Protein AF-A0A383F158-F1 (afdb_monomer)

pLDDT: mean 86.41, std 13.22, range [40.47, 98.25]

Sequence (216 aa):
MTGEFQRPPAYSGTWHPDAIEEIQEKAELGRYQIRGQATKRQNLPTFDDLVFTPAGLSRMPLEGYRERCDTKVVIGEGRVSRPLVLERPIMIAGMSFGALSVNAKRALGIAATRCGISTCTGEGGMHPEEREHSSKLVMQYLPSRYGMNPYDLKKADMIEIGAGQGAKPGTGGVLLGLKMSEEVAKMRDLPVGIDQRSGCRHPDWMGADDLYMKLE

Structure (mmCIF, N/CA/C/O backbone):
data_AF-A0A383F158-F1
#
_entry.id   AF-A0A383F158-F1
#
loop_
_atom_site.group_PDB
_atom_site.id
_atom_site.type_symbol
_atom_site.label_atom_id
_atom_site.label_alt_id
_atom_site.label_comp_id
_atom_site.label_asym_id
_atom_site.label_entity_id
_atom_site.label_seq_id
_atom_site.pdbx_PDB_ins_code
_atom_site.Cartn_x
_atom_site.Cartn_y
_atom_site.Cartn_z
_atom_site.occupancy
_atom_site.B_iso_or_equiv
_atom_site.auth_seq_id
_atom_site.auth_comp_id
_atom_site.auth_asym_id
_atom_site.auth_atom_id
_atom_site.pdbx_PDB_model_num
ATOM 1 N N . MET A 1 1 ? -0.957 36.412 26.501 1.00 43.28 1 MET A N 1
ATOM 2 C CA . MET A 1 1 ? -2.291 36.096 25.946 1.00 43.28 1 MET A CA 1
ATOM 3 C C . MET A 1 1 ? -2.382 34.590 25.747 1.00 43.28 1 MET A C 1
ATOM 5 O O . MET A 1 1 ? -2.134 34.090 24.662 1.00 43.28 1 MET A O 1
ATOM 9 N N . THR A 1 2 ? -2.645 33.862 26.827 1.00 47.88 2 THR A N 1
ATOM 10 C CA . THR A 1 2 ? -2.844 32.406 26.841 1.00 47.88 2 THR A CA 1
ATOM 11 C C . THR A 1 2 ? -4.344 32.143 26.783 1.00 47.88 2 THR A C 1
ATOM 13 O O . THR A 1 2 ? -4.974 31.839 27.789 1.00 47.88 2 THR A O 1
ATOM 16 N N . GLY A 1 3 ? -4.945 32.392 25.621 1.00 48.09 3 GLY A N 1
ATOM 17 C CA . GLY A 1 3 ? -6.306 31.940 25.361 1.00 48.09 3 GLY A CA 1
ATOM 18 C C . GLY A 1 3 ? -6.229 30.487 24.924 1.00 48.09 3 GLY A C 1
ATOM 19 O O . GLY A 1 3 ? -5.839 30.226 23.787 1.00 48.09 3 GLY A O 1
ATOM 20 N N . GLU A 1 4 ? -6.544 29.550 25.817 1.00 58.03 4 GLU A N 1
ATOM 21 C CA . GLU A 1 4 ? -6.810 28.172 25.410 1.00 58.03 4 GLU A CA 1
ATOM 22 C C . GLU A 1 4 ? -7.965 28.197 24.409 1.00 58.03 4 GLU A C 1
ATOM 24 O O . GLU A 1 4 ? -9.101 28.536 24.739 1.00 58.03 4 GLU A O 1
ATOM 29 N N . PHE A 1 5 ? -7.662 27.880 23.154 1.00 57.16 5 PHE A N 1
ATOM 30 C CA . PHE A 1 5 ? -8.666 27.701 22.118 1.00 57.16 5 PHE A CA 1
ATOM 31 C C . PHE A 1 5 ? -9.437 26.407 22.427 1.00 57.16 5 PHE A C 1
ATOM 33 O O . PHE A 1 5 ? -9.135 25.343 21.894 1.00 57.16 5 PHE A O 1
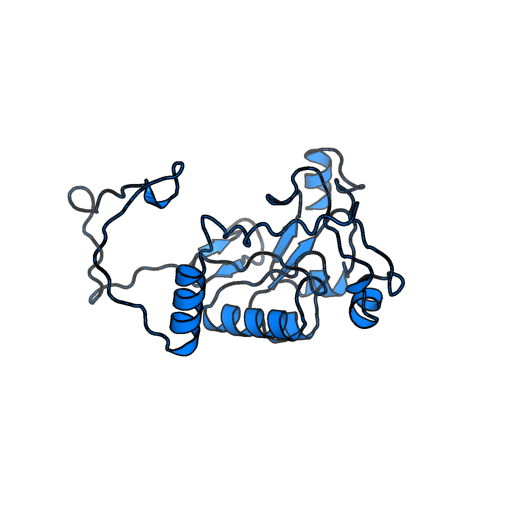ATOM 40 N N . GLN A 1 6 ? -10.431 26.475 23.316 1.00 64.00 6 GLN A N 1
ATOM 41 C CA . GLN A 1 6 ? -11.362 25.373 23.568 1.00 64.00 6 GLN A CA 1
ATOM 42 C C . GLN A 1 6 ? -12.406 25.323 22.449 1.00 64.00 6 GLN A C 1
ATOM 44 O O . GLN A 1 6 ? -13.573 25.667 22.628 1.00 64.00 6 GLN A O 1
ATOM 49 N N . ARG A 1 7 ? -11.985 24.916 21.249 1.00 67.75 7 ARG A N 1
ATOM 50 C CA . ARG A 1 7 ? -12.937 24.460 20.234 1.00 67.75 7 ARG A CA 1
ATOM 51 C C . ARG A 1 7 ? -13.236 22.987 20.531 1.00 67.75 7 ARG A C 1
ATOM 53 O O . ARG A 1 7 ? -12.277 22.220 20.636 1.00 67.75 7 ARG A O 1
ATOM 60 N N . PRO A 1 8 ? -14.509 22.562 20.655 1.00 73.06 8 PRO A N 1
ATOM 61 C CA . PRO A 1 8 ? -14.812 21.137 20.703 1.00 73.06 8 PRO A CA 1
ATOM 62 C C . PRO A 1 8 ? -14.214 20.462 19.459 1.00 73.06 8 PRO A C 1
ATOM 64 O O . PRO A 1 8 ? -14.181 21.093 18.392 1.00 73.06 8 PRO A O 1
ATOM 67 N N . PRO A 1 9 ? -13.700 19.226 19.573 1.00 74.00 9 PRO A N 1
ATOM 68 C CA . PRO A 1 9 ? -13.091 18.540 18.444 1.00 74.00 9 PRO A CA 1
ATOM 69 C C . PRO A 1 9 ? -14.08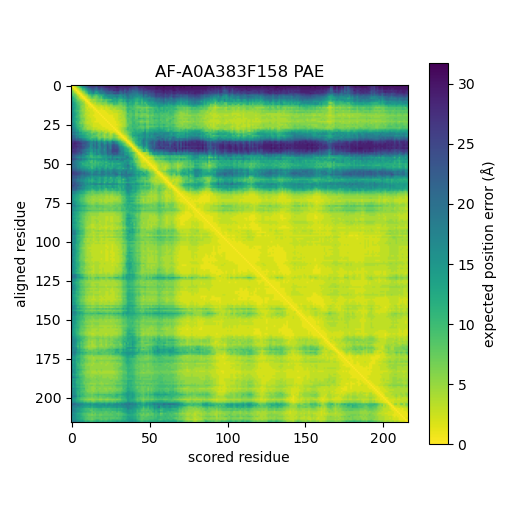5 18.502 17.283 1.00 74.00 9 PRO A C 1
ATOM 71 O O . PRO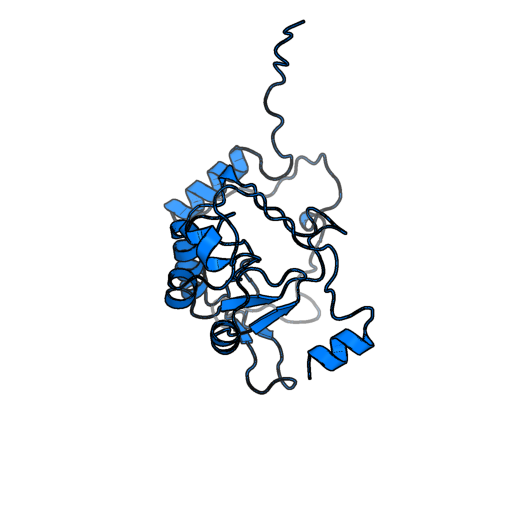 A 1 9 ? -15.221 18.052 17.424 1.00 74.00 9 PRO A O 1
ATOM 74 N N . ALA A 1 10 ? -13.673 19.037 16.135 1.00 73.62 10 ALA A N 1
ATOM 75 C CA . ALA A 1 10 ? -14.469 18.947 14.925 1.00 73.62 10 ALA A CA 1
ATOM 76 C C . ALA A 1 10 ? -14.396 17.502 14.420 1.00 73.62 10 ALA A C 1
ATOM 78 O O . ALA A 1 10 ? -13.318 17.024 14.065 1.00 73.62 10 ALA A O 1
ATOM 79 N N . TYR A 1 11 ? -15.530 16.804 14.411 1.00 76.50 11 TYR A N 1
ATOM 80 C CA . TYR A 1 11 ? -15.605 15.444 13.888 1.00 76.50 11 TYR A CA 1
ATOM 81 C C . TYR A 1 11 ? -15.594 15.444 12.360 1.00 76.50 11 TYR A C 1
ATOM 83 O O . TYR A 1 11 ? -16.069 16.379 11.710 1.00 76.50 11 TYR A O 1
ATOM 91 N N . SER A 1 12 ? -15.038 14.382 11.776 1.00 76.00 12 SER A N 1
ATOM 92 C CA . SER A 1 12 ? -15.100 14.176 10.332 1.00 76.00 12 SER A CA 1
ATOM 93 C C . SER A 1 12 ? -16.558 14.029 9.900 1.00 76.00 12 SER A C 1
ATOM 95 O O . SER A 1 12 ? -17.307 13.265 10.503 1.00 76.00 12 SER A O 1
ATOM 97 N N . GLY A 1 13 ? -16.944 14.713 8.820 1.00 72.19 13 GLY A N 1
ATOM 98 C CA . GLY A 1 13 ? -18.264 14.524 8.211 1.00 72.19 13 GLY A CA 1
ATOM 99 C C . GLY A 1 13 ? -18.463 13.128 7.606 1.00 72.19 13 GLY A C 1
ATOM 100 O O . GLY A 1 13 ? -19.598 12.733 7.368 1.00 72.19 13 GLY A O 1
ATOM 101 N N . THR A 1 14 ? -17.376 12.385 7.369 1.00 72.25 14 THR A N 1
ATOM 102 C CA . THR A 1 14 ? -17.397 11.021 6.813 1.00 72.25 14 THR A CA 1
ATOM 103 C C . THR A 1 14 ? -17.116 9.972 7.887 1.00 72.25 14 THR A C 1
ATOM 105 O O . THR A 1 14 ? -17.819 8.973 7.973 1.00 72.25 14 THR A O 1
ATOM 108 N N . TRP A 1 15 ? -16.112 10.206 8.735 1.00 78.56 15 TRP A N 1
ATOM 109 C CA . TRP A 1 15 ? -15.712 9.300 9.817 1.00 78.56 15 TRP A CA 1
ATOM 110 C C . TRP A 1 15 ? -16.232 9.810 11.168 1.00 78.56 15 TRP A C 1
ATOM 112 O O . TRP A 1 15 ? -15.453 10.181 12.048 1.00 78.56 15 TRP A O 1
ATOM 122 N N . HIS A 1 16 ? -17.557 9.899 11.300 1.00 81.06 16 HIS A N 1
ATOM 123 C CA . HIS A 1 16 ? -18.211 10.243 12.567 1.00 81.06 16 HIS A CA 1
ATOM 124 C C . HIS A 1 16 ? -17.970 9.128 13.608 1.00 81.06 16 HIS A C 1
ATOM 126 O O . HIS A 1 16 ? -17.867 7.968 13.200 1.00 81.06 16 HIS A O 1
ATOM 132 N N . PRO A 1 17 ? -17.898 9.424 14.924 1.00 83.56 17 PRO A N 1
ATOM 133 C CA . PRO A 1 17 ? -17.721 8.409 15.967 1.00 83.56 17 PRO A CA 1
ATOM 134 C C . PRO A 1 17 ? -18.623 7.177 15.817 1.00 83.56 17 PRO A C 1
ATOM 136 O O . PRO A 1 17 ? -18.109 6.066 15.855 1.00 83.56 17 PRO A O 1
ATOM 139 N N . ASP A 1 18 ? -19.910 7.362 15.512 1.00 80.44 18 ASP A N 1
ATOM 140 C CA . ASP A 1 18 ? -20.852 6.244 15.321 1.00 80.44 18 ASP A CA 1
ATOM 141 C C . ASP A 1 18 ? -20.452 5.317 14.157 1.00 80.44 18 ASP A C 1
ATOM 143 O O . ASP A 1 18 ? -20.615 4.102 14.228 1.00 80.44 18 ASP A O 1
ATOM 147 N N . ALA A 1 19 ? -19.907 5.878 13.070 1.00 81.31 19 ALA A N 1
ATOM 148 C CA . ALA A 1 19 ? -19.440 5.090 11.930 1.00 81.31 19 ALA A CA 1
ATOM 149 C C . ALA A 1 19 ? -18.165 4.307 12.277 1.00 81.31 19 ALA A C 1
ATOM 151 O O . ALA A 1 19 ? -17.983 3.179 11.820 1.00 81.31 19 ALA A O 1
ATOM 152 N N . ILE A 1 20 ? -17.282 4.900 13.087 1.00 84.31 20 ILE A N 1
ATOM 153 C CA . ILE A 1 20 ? -16.062 4.246 13.573 1.00 84.31 20 ILE A CA 1
ATOM 154 C C . ILE A 1 20 ? -16.422 3.094 14.516 1.00 84.31 20 ILE A C 1
ATOM 156 O O . ILE A 1 20 ? -15.895 1.996 14.345 1.00 84.31 20 ILE A O 1
ATOM 160 N N . GLU A 1 21 ? -17.332 3.330 15.460 1.00 84.69 21 GLU A N 1
ATOM 161 C CA . GLU A 1 21 ? -17.841 2.317 16.388 1.00 84.69 21 GLU A CA 1
ATOM 162 C C . GLU A 1 21 ? -18.469 1.147 15.624 1.00 84.69 21 GLU A C 1
ATOM 164 O O . GLU A 1 21 ? -18.105 -0.004 15.845 1.00 84.69 21 GLU A O 1
ATOM 169 N N . GLU A 1 22 ? -19.310 1.426 14.625 1.00 82.62 22 GLU A N 1
ATOM 170 C CA . GLU A 1 22 ? -19.920 0.376 13.807 1.00 82.62 22 GLU A CA 1
ATOM 171 C C . GLU A 1 22 ? -18.875 -0.460 13.041 1.00 82.62 22 GLU A C 1
ATOM 173 O O . GLU A 1 22 ? -19.019 -1.677 12.903 1.00 82.62 22 GLU A O 1
ATOM 178 N N . ILE A 1 23 ? -17.809 0.165 12.525 1.00 85.31 23 ILE A N 1
ATOM 179 C CA . ILE A 1 23 ? -16.708 -0.557 11.868 1.00 85.31 23 ILE A CA 1
ATOM 180 C C . ILE A 1 23 ? -15.976 -1.459 12.868 1.00 85.31 23 ILE A C 1
ATOM 182 O O . ILE A 1 23 ? -15.638 -2.593 12.522 1.00 85.31 23 ILE A O 1
ATOM 186 N N . GLN A 1 24 ? -15.746 -0.977 14.090 1.00 89.81 24 GLN A N 1
ATOM 187 C CA . GLN A 1 24 ? -15.090 -1.740 15.154 1.00 89.81 24 GLN A CA 1
ATOM 188 C C . GLN A 1 24 ? -15.953 -2.926 15.599 1.00 89.81 24 GLN A C 1
ATOM 190 O O . GLN A 1 24 ? -15.465 -4.055 15.592 1.00 89.81 24 GLN A O 1
ATOM 195 N N . GLU A 1 25 ? -17.249 -2.715 15.850 1.00 86.31 25 GLU A N 1
ATOM 196 C CA . GLU A 1 25 ? -18.195 -3.791 16.173 1.00 86.31 25 GLU A CA 1
ATOM 197 C C . GLU A 1 25 ? -18.231 -4.862 15.077 1.00 86.31 25 GLU A C 1
ATOM 199 O O . GLU A 1 25 ? -18.185 -6.060 15.362 1.00 86.31 25 GLU A O 1
ATOM 204 N N . LYS A 1 26 ? -18.276 -4.452 13.800 1.00 86.62 26 LYS A N 1
ATOM 205 C CA . LYS A 1 26 ? -18.237 -5.384 12.661 1.00 86.62 26 LYS A CA 1
ATOM 206 C C . LYS A 1 26 ? -16.953 -6.203 12.643 1.00 86.62 26 LYS A C 1
ATOM 208 O O . LYS A 1 26 ? -17.005 -7.401 12.359 1.00 86.62 26 LYS A O 1
ATOM 213 N N . ALA A 1 27 ? -15.817 -5.563 12.912 1.00 87.88 27 ALA A N 1
ATOM 214 C CA . ALA A 1 27 ? -14.517 -6.220 12.930 1.00 87.88 27 ALA A CA 1
ATOM 215 C C . ALA A 1 27 ? -14.395 -7.231 14.082 1.00 87.88 27 ALA A C 1
ATOM 217 O O . ALA A 1 27 ? -13.813 -8.296 13.886 1.00 87.88 27 ALA A O 1
ATOM 218 N N . GLU A 1 28 ? -14.969 -6.932 15.249 1.00 89.44 28 GLU A N 1
ATOM 219 C CA . GLU A 1 28 ? -14.923 -7.804 16.429 1.00 89.44 28 GLU A CA 1
ATOM 220 C C . GLU A 1 28 ? -15.945 -8.946 16.371 1.00 89.44 28 GLU A C 1
ATOM 222 O O . GLU A 1 28 ? -15.615 -10.099 16.649 1.00 89.44 28 GLU A O 1
ATOM 227 N N . LEU A 1 29 ? -17.191 -8.645 15.997 1.00 89.06 29 LEU A N 1
ATOM 228 C CA . LEU A 1 29 ? -18.307 -9.592 16.070 1.00 89.06 29 LEU A CA 1
ATOM 229 C C . LEU A 1 29 ? -18.513 -10.386 14.775 1.00 89.06 29 LEU A C 1
ATOM 231 O O . LEU A 1 29 ? -19.208 -11.406 14.785 1.00 89.06 29 LEU A O 1
ATOM 235 N N . GLY A 1 30 ? -17.985 -9.903 13.645 1.00 82.00 30 GLY A N 1
ATOM 236 C CA . GLY A 1 30 ? -18.241 -10.472 12.318 1.00 82.00 30 GLY A CA 1
ATOM 237 C C . GLY A 1 30 ? -19.701 -10.343 11.864 1.00 82.00 30 GLY A C 1
ATOM 238 O O . GLY A 1 30 ? -20.142 -11.072 10.975 1.00 82.00 30 GLY A O 1
ATOM 239 N N . ARG A 1 31 ? -20.474 -9.446 12.488 1.00 77.50 31 ARG A N 1
ATOM 240 C CA . ARG A 1 31 ? -21.895 -9.199 12.206 1.00 77.50 31 ARG A CA 1
ATOM 241 C C . ARG A 1 31 ? -22.078 -7.758 11.756 1.00 77.50 31 ARG A C 1
ATOM 243 O O . ARG A 1 31 ? -21.387 -6.870 12.235 1.00 77.50 31 ARG A O 1
ATOM 250 N N . TYR A 1 32 ? -23.023 -7.522 10.854 1.00 67.69 32 TYR A N 1
ATOM 251 C CA . TYR A 1 32 ? -23.444 -6.175 10.479 1.00 67.69 32 TYR A CA 1
ATOM 252 C C . TYR A 1 32 ? -24.763 -5.836 11.177 1.00 67.69 32 TYR A C 1
ATOM 254 O O . TYR A 1 32 ? -25.595 -6.717 11.399 1.00 67.69 32 TYR A O 1
ATOM 262 N N . GLN A 1 33 ? -24.969 -4.563 11.515 1.00 64.38 33 GLN A N 1
ATOM 263 C CA . GLN A 1 33 ? -26.263 -4.118 12.016 1.00 64.38 33 GLN A CA 1
ATOM 264 C C . GLN A 1 33 ? -27.284 -4.094 10.870 1.00 64.38 33 GLN A C 1
ATOM 266 O O . GLN A 1 33 ? -27.038 -3.510 9.814 1.00 64.38 33 GLN A O 1
ATOM 271 N N . ILE A 1 34 ? -28.441 -4.728 11.070 1.00 61.97 34 ILE A N 1
ATOM 272 C CA . ILE A 1 34 ? -29.554 -4.684 10.115 1.00 61.97 34 ILE A CA 1
ATOM 273 C C . ILE A 1 34 ? -30.267 -3.341 10.299 1.00 61.97 34 ILE A C 1
ATOM 275 O O . ILE A 1 34 ? -30.846 -3.087 11.353 1.00 61.97 34 ILE A O 1
ATOM 279 N N . ARG A 1 35 ? -30.232 -2.473 9.284 1.00 61.41 35 ARG A N 1
ATOM 280 C CA . ARG A 1 35 ? -30.912 -1.169 9.295 1.00 61.41 35 ARG A CA 1
ATOM 281 C C . ARG A 1 35 ? -31.646 -0.944 7.970 1.00 61.41 35 ARG A C 1
ATOM 283 O O . ARG A 1 35 ? -31.171 -1.362 6.916 1.00 61.41 35 ARG A O 1
ATOM 290 N N . GLY A 1 36 ? -32.806 -0.287 8.026 1.00 47.00 36 GLY A N 1
ATOM 291 C CA . GLY A 1 36 ? -33.531 0.161 6.833 1.00 47.00 36 GLY A CA 1
ATOM 292 C C . GLY A 1 36 ? -32.854 1.384 6.209 1.00 47.00 36 GLY A C 1
ATOM 293 O O . GLY A 1 36 ? -32.443 2.292 6.930 1.00 47.00 36 GLY A O 1
ATOM 294 N N . GLN A 1 37 ? -32.724 1.414 4.880 1.00 46.38 37 GLN A N 1
ATOM 295 C CA . GLN A 1 37 ? -32.185 2.568 4.155 1.00 46.38 37 GLN A CA 1
ATOM 296 C C . GLN A 1 37 ? -33.088 3.797 4.351 1.00 46.38 37 GLN A C 1
ATOM 298 O O . GLN A 1 37 ? -34.225 3.808 3.886 1.00 46.38 37 GLN A O 1
ATOM 303 N N . ALA A 1 38 ? -32.579 4.849 4.997 1.00 43.00 38 ALA A N 1
ATOM 304 C CA . ALA A 1 38 ? -33.149 6.194 4.910 1.00 43.00 38 ALA A CA 1
ATOM 305 C C . ALA A 1 38 ? -32.084 7.267 5.191 1.00 43.00 38 ALA A C 1
ATOM 307 O O . ALA A 1 38 ? -31.506 7.341 6.274 1.00 43.00 38 ALA A O 1
ATOM 308 N N . THR A 1 39 ? -31.843 8.119 4.195 1.00 42.62 39 THR A N 1
ATOM 309 C CA . THR A 1 39 ? -30.888 9.234 4.200 1.00 42.62 39 THR A CA 1
ATOM 310 C C . THR A 1 39 ? -31.492 10.504 4.807 1.00 42.62 39 THR A C 1
ATOM 312 O O . THR A 1 39 ? -32.479 11.022 4.288 1.00 42.62 39 THR A O 1
ATOM 315 N N . LYS A 1 40 ? -30.848 11.087 5.825 1.00 40.47 40 LYS A N 1
ATOM 316 C CA . LYS A 1 40 ? -31.000 12.515 6.166 1.00 40.47 40 LYS A CA 1
ATOM 317 C C . LYS A 1 40 ? -29.777 13.264 5.614 1.00 40.47 40 LYS A C 1
ATOM 319 O O . LYS A 1 40 ? -28.718 13.240 6.226 1.00 40.47 40 LYS A O 1
ATOM 324 N N . ARG A 1 41 ? -29.890 13.833 4.408 1.00 48.78 41 ARG A N 1
ATOM 325 C CA . ARG A 1 41 ? -28.767 14.428 3.646 1.00 48.78 41 ARG A CA 1
ATOM 326 C C . ARG A 1 41 ? -28.338 15.808 4.171 1.00 48.78 41 ARG A C 1
ATOM 328 O O . ARG A 1 41 ? -29.204 16.619 4.484 1.00 48.78 41 ARG A O 1
ATOM 335 N N . GLN A 1 42 ? -27.028 16.100 4.142 1.00 48.53 42 GLN A N 1
ATOM 336 C CA . GLN A 1 42 ? -26.477 17.470 4.222 1.00 48.53 42 GLN A CA 1
ATOM 337 C C . GLN A 1 42 ? -25.247 17.778 3.328 1.00 48.53 42 GLN A C 1
ATOM 339 O O . GLN A 1 42 ? -24.846 18.933 3.295 1.00 48.53 42 GLN A O 1
ATOM 344 N N . ASN A 1 43 ? -24.657 16.842 2.568 1.00 51.06 43 ASN A N 1
ATOM 345 C CA . ASN A 1 43 ? -23.399 17.095 1.831 1.00 51.06 43 ASN A CA 1
ATOM 346 C C . ASN A 1 43 ? -23.413 16.620 0.362 1.00 51.06 43 ASN A C 1
ATOM 348 O O . ASN A 1 43 ? -24.318 15.892 -0.038 1.00 51.06 43 ASN A O 1
ATOM 352 N N . LEU A 1 44 ? -22.413 17.111 -0.395 1.00 53.00 44 LEU A N 1
ATOM 353 C CA . LEU A 1 44 ? -22.101 16.941 -1.831 1.00 53.00 44 LEU A CA 1
ATOM 354 C C . LEU A 1 44 ? -22.276 15.514 -2.390 1.00 53.00 44 LEU A C 1
ATOM 356 O O . LEU A 1 44 ? -22.225 14.567 -1.608 1.00 53.00 44 LEU A O 1
ATOM 360 N N . PRO A 1 45 ? -22.383 15.352 -3.730 1.00 61.56 45 PRO A N 1
ATOM 361 C CA . PRO A 1 45 ? -22.603 14.047 -4.333 1.00 61.56 45 PRO A CA 1
ATOM 362 C C . PRO A 1 45 ? -21.514 13.030 -3.976 1.00 61.56 45 PRO A C 1
ATOM 364 O O . PRO A 1 45 ? -20.326 13.304 -4.168 1.00 61.56 45 PRO A O 1
ATOM 367 N N . THR A 1 46 ? -21.908 11.857 -3.487 1.00 67.75 46 THR A N 1
ATOM 368 C CA . THR A 1 46 ? -21.016 10.720 -3.205 1.00 67.75 46 THR A CA 1
ATOM 369 C C . THR A 1 46 ? -21.364 9.540 -4.116 1.00 67.75 46 THR A C 1
ATOM 371 O O . THR A 1 46 ? -22.307 9.597 -4.905 1.00 67.75 46 THR A O 1
ATOM 374 N N . PHE A 1 47 ? -20.623 8.429 -4.021 1.00 67.31 47 PHE A N 1
ATOM 375 C CA . PHE A 1 47 ? -21.030 7.181 -4.684 1.00 67.31 47 PHE A CA 1
ATOM 376 C C . PHE A 1 47 ? -22.437 6.709 -4.257 1.00 67.31 47 PHE A C 1
ATOM 378 O O . PHE A 1 47 ? -23.058 5.950 -4.995 1.00 67.31 47 PHE A O 1
ATOM 385 N N . ASP A 1 48 ? -22.968 7.197 -3.129 1.00 64.19 48 ASP A N 1
ATOM 386 C CA . ASP A 1 48 ? -24.321 6.893 -2.645 1.00 64.19 48 ASP A CA 1
ATOM 387 C C . ASP A 1 48 ? -25.432 7.598 -3.447 1.00 64.19 48 ASP A C 1
ATOM 389 O O . ASP A 1 48 ? -26.611 7.292 -3.270 1.00 64.19 48 ASP A O 1
ATOM 393 N N . ASP A 1 49 ? -25.084 8.533 -4.339 1.00 70.50 49 ASP A N 1
ATOM 394 C CA . ASP A 1 49 ? -26.016 9.146 -5.294 1.00 70.50 49 ASP A CA 1
ATOM 395 C C . ASP A 1 49 ? -26.147 8.355 -6.602 1.00 70.50 49 ASP A C 1
ATOM 397 O O . ASP A 1 49 ? -26.961 8.701 -7.463 1.00 70.50 49 ASP A O 1
ATOM 401 N N . LEU A 1 50 ? -25.366 7.284 -6.769 1.00 79.19 50 LEU A N 1
ATOM 402 C C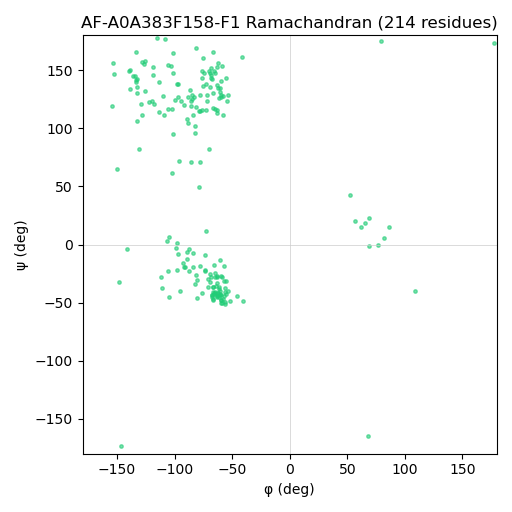A . LEU A 1 50 ? -25.491 6.396 -7.916 1.00 79.19 50 LEU A CA 1
ATOM 403 C C . LEU A 1 50 ? -26.690 5.460 -7.742 1.00 79.19 50 LEU A C 1
ATOM 405 O O . LEU A 1 50 ? -26.805 4.736 -6.756 1.00 79.19 50 LEU A O 1
ATOM 409 N N . VAL A 1 51 ? -27.555 5.416 -8.756 1.00 80.69 51 VAL A N 1
ATOM 410 C CA . VAL A 1 51 ? -28.639 4.432 -8.856 1.00 80.69 51 VAL A CA 1
ATOM 411 C C . VAL A 1 51 ? -28.270 3.407 -9.919 1.00 80.69 51 VAL A C 1
ATOM 413 O O . VAL A 1 51 ? -28.153 3.733 -11.100 1.00 80.69 51 VAL A O 1
ATOM 416 N N . PHE A 1 52 ? -28.109 2.151 -9.506 1.00 80.06 52 PHE A N 1
ATOM 417 C CA . PHE A 1 52 ? -27.916 1.038 -10.430 1.00 80.06 52 PHE A CA 1
ATOM 418 C C . PHE A 1 52 ? -29.273 0.516 -10.899 1.00 80.06 52 PHE A C 1
ATOM 420 O O . PHE A 1 52 ? -30.109 0.113 -10.089 1.00 80.06 52 PHE A O 1
ATOM 427 N N . THR A 1 53 ? -29.499 0.497 -12.211 1.00 81.94 53 THR A N 1
ATOM 428 C CA . THR A 1 53 ? -30.691 -0.123 -12.790 1.00 81.94 53 THR A CA 1
ATOM 429 C C . THR A 1 53 ? -30.581 -1.647 -12.688 1.00 81.94 53 THR A C 1
ATOM 431 O O . THR A 1 53 ? -29.599 -2.229 -13.164 1.00 81.94 53 THR A O 1
ATOM 434 N N . PRO A 1 54 ? -31.557 -2.327 -12.058 1.00 77.00 54 PRO A N 1
ATOM 435 C CA . PRO A 1 54 ? -31.496 -3.770 -11.908 1.00 77.00 54 PRO A CA 1
ATOM 436 C C . PRO A 1 54 ? -31.562 -4.457 -13.273 1.00 77.00 54 PRO A C 1
ATOM 438 O O . PRO A 1 54 ? -32.232 -4.005 -14.205 1.00 77.00 54 PRO A O 1
ATOM 441 N N . ALA A 1 55 ? -30.875 -5.592 -13.375 1.00 75.62 55 ALA A N 1
ATOM 442 C CA . ALA A 1 55 ? -31.068 -6.514 -14.481 1.00 75.62 55 ALA A CA 1
ATOM 443 C C . ALA A 1 55 ? -32.511 -7.035 -14.431 1.00 75.62 55 ALA A C 1
ATOM 445 O O . ALA A 1 55 ? -32.889 -7.712 -13.479 1.00 75.62 55 ALA A O 1
ATOM 446 N N . GLY A 1 56 ? -33.323 -6.671 -15.422 1.00 70.81 56 GLY A N 1
ATOM 447 C CA . GLY A 1 56 ? -34.730 -7.083 -15.464 1.00 70.81 56 GLY A CA 1
ATOM 448 C C . GLY A 1 56 ? -35.288 -7.267 -16.869 1.00 70.81 56 GLY A C 1
ATOM 449 O O . GLY A 1 56 ? -36.116 -8.144 -17.075 1.00 70.81 56 GLY A O 1
ATOM 450 N N . LEU A 1 57 ? -34.817 -6.484 -17.845 1.00 72.69 57 LEU A N 1
ATOM 451 C CA . LEU A 1 57 ? -35.300 -6.569 -19.231 1.00 72.69 57 LEU A CA 1
ATOM 452 C C . LEU A 1 57 ? -34.251 -7.120 -20.201 1.00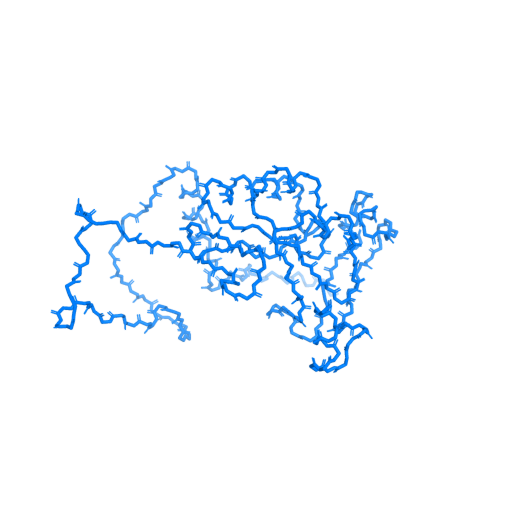 72.69 57 LEU A C 1
ATOM 454 O O . LEU A 1 57 ? -34.588 -7.858 -21.117 1.00 72.69 57 LEU A O 1
ATOM 458 N N . SER A 1 58 ? -32.979 -6.767 -20.012 1.00 78.25 58 SER A N 1
ATOM 459 C CA . SER A 1 58 ? -31.901 -7.068 -20.963 1.00 78.25 58 SER A CA 1
ATOM 460 C C . SER A 1 58 ? -31.071 -8.308 -20.618 1.00 78.25 58 SER A C 1
ATOM 462 O O . SER A 1 58 ? -30.433 -8.871 -21.501 1.00 78.25 58 SER A O 1
ATOM 464 N N . ARG A 1 59 ? -31.059 -8.743 -19.352 1.00 77.12 59 ARG A N 1
ATOM 465 C CA . ARG A 1 59 ? -30.372 -9.962 -18.895 1.00 77.12 59 ARG A CA 1
ATOM 466 C C . ARG A 1 59 ? -31.062 -10.535 -17.663 1.00 77.12 59 ARG A C 1
ATOM 468 O O . ARG A 1 59 ? -31.568 -9.768 -16.843 1.00 77.12 59 ARG A O 1
ATOM 475 N N . MET A 1 60 ? -31.052 -11.858 -17.528 1.00 80.88 60 MET A N 1
ATOM 476 C CA . MET A 1 60 ? -31.520 -12.515 -16.309 1.00 80.88 60 MET A CA 1
ATOM 477 C C . MET A 1 60 ? -30.546 -12.229 -15.153 1.00 80.88 60 MET A C 1
ATOM 479 O O . MET A 1 60 ? -29.330 -12.267 -15.367 1.00 80.88 60 MET A O 1
ATOM 483 N N . PRO A 1 61 ? -31.045 -11.897 -13.949 1.00 82.56 61 PRO A N 1
ATOM 484 C CA . PRO A 1 61 ? -30.198 -11.754 -12.773 1.00 82.56 61 PRO A CA 1
ATOM 485 C C . PRO A 1 61 ? -29.635 -13.114 -12.347 1.00 82.56 61 PRO A C 1
ATOM 487 O O . PRO A 1 61 ? -30.265 -14.149 -12.556 1.00 82.56 61 PRO A O 1
ATOM 490 N N . LEU A 1 62 ? -28.462 -13.102 -11.710 1.00 83.44 62 LEU A N 1
ATOM 491 C CA . LEU A 1 62 ? -27.891 -14.308 -11.115 1.00 83.44 62 LEU A CA 1
ATOM 492 C C . LEU A 1 62 ? -28.764 -14.776 -9.948 1.00 83.44 62 LEU A C 1
ATOM 494 O O . LEU A 1 62 ? -29.081 -14.004 -9.040 1.00 83.44 62 LEU A O 1
ATOM 498 N N . GLU A 1 63 ? -29.103 -16.059 -9.940 1.00 81.50 63 GLU A N 1
ATOM 499 C CA . GLU A 1 63 ? -29.764 -16.697 -8.808 1.00 81.50 63 GLU A CA 1
ATOM 500 C C . GLU A 1 63 ? -28.699 -17.236 -7.847 1.00 81.50 63 GLU A C 1
ATOM 502 O O . GLU A 1 63 ? -28.040 -18.231 -8.139 1.00 81.50 63 GLU A O 1
ATOM 507 N N . GLY A 1 64 ? -28.536 -16.600 -6.682 1.00 76.31 64 GLY A N 1
ATOM 508 C CA . GLY A 1 64 ? -27.419 -16.871 -5.761 1.00 76.31 64 GLY A CA 1
ATOM 509 C C . GLY A 1 64 ? -27.311 -18.303 -5.208 1.00 76.31 64 GLY A C 1
ATOM 510 O O . GLY A 1 64 ? -26.278 -18.649 -4.641 1.00 76.31 64 GLY A O 1
ATOM 511 N N . TYR A 1 65 ? -28.345 -19.141 -5.360 1.00 79.62 65 TYR A N 1
ATOM 512 C CA . TYR A 1 65 ? -28.291 -20.572 -5.022 1.00 79.62 65 TYR A CA 1
ATOM 513 C C . TYR A 1 65 ? -27.869 -21.462 -6.205 1.00 79.62 65 TYR A C 1
ATOM 515 O O . TYR A 1 65 ? -27.441 -22.593 -5.984 1.00 79.62 65 TYR A O 1
ATOM 523 N N . ARG A 1 66 ? -27.985 -20.971 -7.448 1.00 81.12 66 ARG A N 1
ATOM 524 C CA . ARG A 1 66 ? -27.592 -21.683 -8.677 1.00 81.12 66 ARG A CA 1
ATOM 525 C C . ARG A 1 66 ? -26.188 -21.304 -9.113 1.00 81.12 66 ARG A C 1
ATOM 527 O O . ARG A 1 66 ? -25.427 -22.164 -9.542 1.00 81.12 66 ARG A O 1
ATOM 534 N N . GLU A 1 67 ? -25.853 -20.023 -8.998 1.00 84.19 67 GLU A N 1
ATOM 535 C CA . GLU A 1 67 ? -24.631 -19.450 -9.549 1.00 84.19 67 GLU A CA 1
ATOM 536 C C . GLU A 1 67 ? -23.976 -18.507 -8.539 1.00 84.19 67 GLU A C 1
ATOM 538 O O . GLU A 1 67 ? -24.643 -17.810 -7.770 1.00 84.19 67 GLU A O 1
ATOM 543 N N . ARG A 1 68 ? -22.641 -18.484 -8.533 1.00 82.94 68 ARG A N 1
ATOM 544 C CA . ARG A 1 68 ? -21.865 -17.544 -7.720 1.00 82.94 68 ARG A CA 1
ATOM 545 C C . ARG A 1 68 ? -21.463 -16.352 -8.574 1.00 82.94 68 ARG A C 1
ATOM 547 O O . ARG A 1 68 ? -21.034 -16.522 -9.709 1.00 82.94 68 ARG A O 1
ATOM 554 N N . CYS A 1 69 ? -21.562 -15.157 -8.000 1.00 86.44 69 CYS A N 1
ATOM 555 C CA . CYS A 1 69 ? -20.981 -13.966 -8.605 1.00 86.44 69 CYS A CA 1
ATOM 556 C C . CYS A 1 69 ? -19.454 -14.104 -8.591 1.00 86.44 69 CYS A C 1
ATOM 558 O O . CYS A 1 69 ? -18.861 -14.201 -7.514 1.00 86.44 69 CYS A O 1
ATOM 560 N N . ASP A 1 70 ? -18.839 -14.141 -9.773 1.00 90.50 70 ASP A N 1
ATOM 561 C CA . ASP A 1 70 ? -17.387 -14.109 -9.902 1.00 90.50 70 ASP A CA 1
ATOM 562 C C . ASP A 1 70 ? -16.890 -12.678 -9.675 1.00 90.50 70 ASP A C 1
ATOM 564 O O . ASP A 1 70 ? -17.227 -11.750 -10.411 1.00 90.50 70 ASP A O 1
ATOM 568 N N . THR A 1 71 ? -16.114 -12.504 -8.608 1.00 94.88 71 THR A N 1
ATOM 569 C CA . THR A 1 71 ? -15.494 -11.231 -8.230 1.00 94.88 71 THR A CA 1
ATOM 570 C C . THR A 1 71 ? -14.002 -11.196 -8.532 1.00 94.88 71 THR A C 1
ATOM 572 O O . THR A 1 71 ? -13.321 -10.248 -8.133 1.00 94.88 71 THR A O 1
ATOM 575 N N . LYS A 1 72 ? -13.476 -12.227 -9.196 1.00 96.88 72 LYS A N 1
ATOM 576 C CA . LYS A 1 72 ? -12.064 -12.328 -9.527 1.00 96.88 72 LYS A CA 1
ATOM 577 C C . LYS A 1 72 ? -11.659 -11.198 -10.467 1.00 96.88 72 LYS A C 1
ATOM 579 O O . LYS A 1 72 ? -12.348 -10.881 -11.433 1.00 96.88 72 LYS A O 1
ATOM 584 N N . VAL A 1 73 ? -10.501 -10.607 -10.201 1.00 96.75 73 VAL A N 1
ATOM 585 C CA . VAL A 1 73 ? -9.904 -9.558 -11.030 1.00 96.75 73 VAL A CA 1
ATOM 586 C C . VAL A 1 73 ? -8.495 -9.973 -11.410 1.00 96.75 73 VAL A C 1
ATOM 588 O O . VAL A 1 73 ? -7.713 -10.379 -10.553 1.00 96.75 73 VAL A O 1
ATOM 591 N N . VAL A 1 74 ? -8.153 -9.856 -12.691 1.00 97.31 74 VAL A N 1
ATOM 592 C CA . VAL A 1 74 ? -6.800 -10.110 -13.193 1.00 97.31 74 VAL A CA 1
ATOM 593 C C . VAL A 1 74 ? -6.212 -8.798 -13.701 1.00 97.31 74 VAL A C 1
ATOM 595 O O . VAL A 1 74 ? -6.699 -8.212 -14.664 1.00 97.31 74 VAL A O 1
ATOM 598 N N . ILE A 1 75 ? -5.164 -8.314 -13.039 1.00 96.31 75 ILE A N 1
ATOM 599 C CA . ILE A 1 75 ? -4.462 -7.084 -13.409 1.00 96.31 75 ILE A CA 1
ATOM 600 C C . ILE A 1 75 ? -3.268 -7.452 -14.292 1.00 96.31 75 ILE A C 1
ATOM 602 O O . ILE A 1 75 ? -2.398 -8.227 -13.890 1.00 96.31 75 ILE A O 1
ATOM 606 N N . GLY A 1 76 ? -3.224 -6.877 -15.497 1.00 94.81 76 GLY A N 1
ATOM 607 C CA . GLY A 1 76 ? -2.152 -7.112 -16.472 1.00 94.81 76 GLY A CA 1
ATOM 608 C C . GLY A 1 76 ? -2.361 -8.332 -17.378 1.00 94.81 76 GLY A C 1
ATOM 609 O O . GLY A 1 76 ? -1.413 -8.775 -18.027 1.00 94.81 76 GLY A O 1
ATOM 610 N N . GLU A 1 77 ? -3.579 -8.877 -17.445 1.00 96.12 77 GLU A N 1
ATOM 611 C CA . GLU A 1 77 ? -3.906 -10.007 -18.321 1.00 96.12 77 GLU A CA 1
ATOM 612 C C . GLU A 1 77 ? -3.510 -9.734 -19.782 1.00 96.12 77 GLU A C 1
ATOM 614 O O . GLU A 1 77 ? -3.803 -8.674 -20.338 1.00 96.12 77 GLU A O 1
ATOM 619 N N . GLY A 1 78 ? -2.777 -10.674 -20.386 1.00 95.25 78 GLY A N 1
ATOM 620 C CA . GLY A 1 78 ? -2.290 -10.574 -21.766 1.00 95.25 78 GLY A CA 1
ATOM 621 C C . GLY A 1 78 ? -1.211 -9.511 -22.018 1.00 95.25 78 GLY A C 1
ATOM 622 O O . GLY A 1 78 ? -0.746 -9.398 -23.148 1.00 95.25 78 GLY A O 1
ATOM 623 N N . ARG A 1 79 ? -0.801 -8.737 -21.001 1.00 93.31 79 ARG A N 1
ATOM 624 C CA . ARG A 1 79 ? 0.214 -7.672 -21.127 1.00 93.31 79 ARG A CA 1
ATOM 625 C C . ARG A 1 79 ? 1.520 -7.978 -20.407 1.00 93.31 79 ARG A C 1
ATOM 627 O O . ARG A 1 79 ? 2.558 -7.477 -20.816 1.00 93.31 79 ARG A O 1
ATOM 634 N N . VAL A 1 80 ? 1.475 -8.773 -19.340 1.00 93.56 80 VAL A N 1
ATOM 635 C CA . VAL A 1 80 ? 2.659 -9.145 -18.553 1.00 93.56 80 VAL A CA 1
ATOM 636 C C . VAL A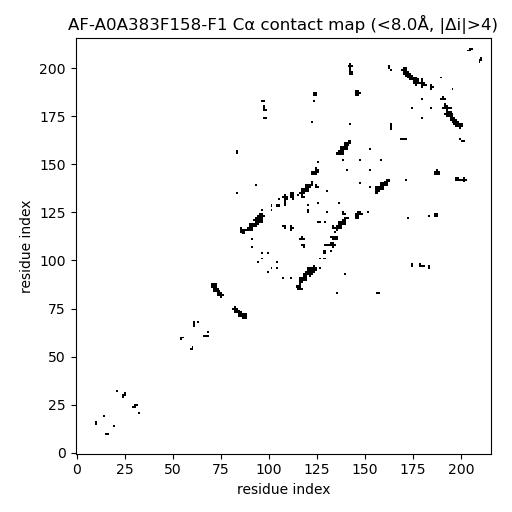 1 80 ? 2.771 -10.660 -18.412 1.00 93.56 80 VAL A C 1
ATOM 638 O O . VAL A 1 80 ? 1.773 -11.376 -18.455 1.00 93.56 80 VAL A O 1
ATOM 641 N N . SER A 1 81 ? 3.992 -11.155 -18.197 1.00 92.69 81 SER A N 1
ATOM 642 C CA . SER A 1 81 ? 4.263 -12.587 -17.997 1.00 92.69 81 SER A CA 1
ATOM 643 C C . SER A 1 81 ? 3.723 -13.131 -16.670 1.00 92.69 81 SER A C 1
ATOM 645 O O . SER A 1 81 ? 3.444 -14.324 -16.563 1.00 92.69 81 SER A O 1
ATOM 647 N N . ARG A 1 82 ? 3.559 -12.266 -15.660 1.00 93.56 82 ARG A N 1
ATOM 648 C CA . ARG A 1 82 ? 3.037 -12.618 -14.334 1.00 93.56 82 ARG A CA 1
ATOM 649 C C . ARG A 1 82 ? 1.929 -11.644 -13.912 1.00 93.56 82 ARG A C 1
ATOM 651 O O . ARG A 1 82 ? 2.218 -10.684 -13.200 1.00 93.56 82 ARG A O 1
ATOM 658 N N . PRO A 1 83 ? 0.681 -11.845 -14.371 1.00 96.44 83 PRO A N 1
ATOM 659 C CA . PRO A 1 83 ? -0.436 -10.990 -13.984 1.00 96.44 83 PRO A CA 1
ATOM 660 C C . PRO A 1 83 ? -0.810 -11.192 -12.512 1.00 96.44 83 PRO A C 1
ATOM 662 O O . PRO A 1 83 ? -0.708 -12.298 -11.972 1.00 96.44 83 PRO A O 1
ATOM 665 N N . LEU A 1 84 ? -1.282 -10.126 -11.864 1.00 97.00 84 LEU A N 1
ATOM 666 C CA . LEU A 1 84 ? -1.750 -10.185 -10.482 1.00 97.00 84 LEU A CA 1
ATOM 667 C C . LEU A 1 84 ? -3.219 -10.608 -10.459 1.00 97.00 84 LEU A C 1
ATOM 669 O O . LEU A 1 84 ? -4.084 -9.912 -10.984 1.00 97.00 84 LEU A O 1
ATOM 673 N N . VAL A 1 85 ? -3.505 -11.737 -9.821 1.00 97.56 85 VAL A N 1
ATOM 674 C CA . VAL A 1 85 ? -4.869 -12.256 -9.672 1.00 97.56 85 VAL A CA 1
ATOM 675 C C . VAL A 1 85 ? -5.395 -11.915 -8.283 1.00 97.56 85 VAL A C 1
ATOM 677 O O . VAL A 1 85 ? -4.776 -12.283 -7.293 1.00 97.56 85 VAL A O 1
ATOM 680 N N . LEU A 1 86 ? -6.538 -11.250 -8.180 1.00 98.00 86 LEU A N 1
ATOM 681 C CA . LEU A 1 86 ? -7.237 -10.982 -6.924 1.00 98.00 86 LEU A CA 1
ATOM 682 C C . LEU A 1 86 ? -8.557 -11.752 -6.914 1.00 98.00 86 LEU A C 1
ATOM 684 O O . LEU A 1 86 ? -9.254 -11.782 -7.921 1.00 98.00 86 LEU A O 1
ATOM 688 N N . GLU A 1 87 ? -8.933 -12.331 -5.776 1.00 97.44 87 GLU A N 1
ATOM 689 C CA . GLU A 1 87 ? -10.227 -13.024 -5.638 1.00 97.44 87 GLU A CA 1
ATOM 690 C C . GLU A 1 87 ? -11.399 -12.033 -5.569 1.00 97.44 87 GLU A C 1
ATOM 692 O O . GLU A 1 87 ? -12.554 -12.378 -5.821 1.00 97.44 87 GLU A O 1
ATOM 697 N N . ARG A 1 88 ? -11.110 -10.785 -5.181 1.00 96.06 88 ARG A N 1
ATOM 698 C CA . ARG A 1 88 ? -12.088 -9.711 -4.980 1.00 96.06 88 ARG A CA 1
ATOM 699 C C . ARG A 1 88 ? -11.530 -8.398 -5.530 1.00 96.06 88 ARG A C 1
ATOM 701 O O . ARG A 1 88 ? -10.321 -8.180 -5.422 1.00 96.06 88 ARG A O 1
ATOM 708 N N . PRO A 1 89 ? -12.383 -7.477 -6.014 1.00 95.50 89 PRO A N 1
ATOM 709 C CA . PRO A 1 89 ? -11.978 -6.196 -6.595 1.00 95.50 89 PRO A CA 1
ATOM 710 C C . PRO A 1 89 ? -11.627 -5.163 -5.510 1.00 95.50 89 PRO A C 1
ATOM 712 O O . PRO A 1 89 ? -12.158 -4.057 -5.488 1.00 95.50 89 PRO A O 1
ATOM 715 N N . ILE A 1 90 ? -10.790 -5.541 -4.545 1.00 96.25 90 ILE A N 1
ATOM 716 C CA . ILE A 1 90 ? -10.390 -4.695 -3.420 1.00 96.25 90 ILE A CA 1
ATOM 717 C C . ILE A 1 90 ? -8.876 -4.799 -3.275 1.00 96.25 90 ILE A C 1
ATOM 719 O O . ILE A 1 90 ? -8.306 -5.881 -3.390 1.00 96.25 90 ILE A O 1
ATOM 723 N N . MET A 1 91 ? -8.230 -3.675 -2.990 1.00 97.06 91 MET A N 1
ATOM 724 C CA . MET A 1 91 ? -6.813 -3.603 -2.649 1.00 97.06 91 MET A CA 1
ATOM 725 C C . MET A 1 91 ? -6.653 -2.712 -1.421 1.00 97.06 91 MET A C 1
ATOM 727 O O . MET A 1 91 ? -7.334 -1.693 -1.298 1.00 97.06 91 MET A O 1
ATOM 731 N N . ILE A 1 92 ? -5.753 -3.081 -0.512 1.00 97.00 92 ILE A N 1
ATOM 732 C CA . ILE A 1 92 ? -5.384 -2.216 0.609 1.00 97.00 92 ILE A CA 1
ATOM 733 C C . ILE A 1 92 ? -4.351 -1.210 0.098 1.00 97.00 92 ILE A C 1
ATOM 735 O O . ILE A 1 92 ? -3.269 -1.596 -0.346 1.00 97.00 92 ILE A O 1
ATOM 739 N N . ALA A 1 93 ? -4.702 0.075 0.154 1.00 94.88 93 ALA A N 1
ATOM 740 C CA . ALA A 1 93 ? -3.857 1.165 -0.321 1.00 94.88 93 ALA A CA 1
ATOM 741 C C . ALA A 1 93 ? -2.531 1.274 0.455 1.00 94.88 93 ALA A C 1
ATOM 743 O O . ALA A 1 93 ? -2.423 0.863 1.614 1.00 94.88 93 ALA A O 1
ATOM 744 N N . GLY A 1 94 ? -1.526 1.866 -0.196 1.00 93.19 94 GLY A N 1
ATOM 745 C CA . GLY A 1 94 ? -0.179 2.012 0.344 1.00 93.19 94 GLY A CA 1
ATOM 746 C C . GLY A 1 94 ? -0.126 2.904 1.580 1.00 93.19 94 GLY A C 1
ATOM 747 O O . GLY A 1 94 ? -0.375 4.105 1.516 1.00 93.19 94 GLY A O 1
ATOM 748 N N . MET A 1 95 ? 0.265 2.321 2.711 1.00 94.94 95 MET A N 1
ATOM 749 C CA . MET A 1 95 ? 0.551 3.045 3.949 1.00 94.94 95 MET A CA 1
ATOM 750 C C . MET A 1 95 ? 1.916 2.606 4.468 1.00 94.94 95 MET A C 1
ATOM 752 O O . MET A 1 95 ? 2.152 1.420 4.707 1.00 94.94 95 MET A O 1
ATOM 756 N N . SER A 1 96 ? 2.830 3.566 4.612 1.00 94.00 96 SER A N 1
ATOM 757 C CA . SER A 1 96 ? 4.237 3.268 4.891 1.00 94.00 96 SER A CA 1
ATOM 758 C C . SER A 1 96 ? 4.461 2.691 6.288 1.00 94.00 96 SER A C 1
ATOM 760 O O . SER A 1 96 ? 3.856 3.136 7.268 1.00 94.00 96 SER A O 1
ATOM 762 N N . PHE A 1 97 ? 5.401 1.752 6.402 1.00 94.25 97 PHE A N 1
ATOM 763 C CA . PHE A 1 97 ? 6.003 1.435 7.694 1.00 94.25 97 PHE A CA 1
ATOM 764 C C . PHE A 1 97 ? 6.713 2.681 8.249 1.00 94.25 97 PHE A C 1
ATOM 766 O O . PHE A 1 97 ? 7.489 3.310 7.533 1.00 94.25 97 PHE A O 1
ATOM 773 N N . GLY A 1 98 ? 6.385 3.083 9.478 1.00 92.69 98 GLY A N 1
ATOM 774 C CA . GLY A 1 98 ? 6.746 4.372 10.083 1.00 92.69 98 GLY A CA 1
ATOM 775 C C . GLY A 1 98 ? 5.540 5.309 10.219 1.00 92.69 98 GLY A C 1
ATOM 776 O O . GLY A 1 98 ? 5.353 5.934 11.263 1.00 92.69 98 GLY A O 1
ATOM 777 N N . ALA A 1 99 ? 4.651 5.350 9.216 1.00 93.81 99 ALA A N 1
ATOM 778 C CA . ALA A 1 99 ? 3.314 5.923 9.401 1.00 93.81 99 ALA A CA 1
ATOM 779 C C . ALA A 1 99 ? 2.412 4.952 10.179 1.00 93.81 99 ALA A C 1
ATOM 781 O O . ALA A 1 99 ? 1.689 5.374 11.084 1.00 93.81 99 ALA A O 1
ATOM 782 N N . LEU A 1 100 ? 2.509 3.662 9.845 1.00 95.56 100 LEU A N 1
ATOM 783 C CA . LEU A 1 100 ? 1.921 2.542 10.573 1.00 95.56 100 LEU A CA 1
ATOM 784 C C . LEU A 1 100 ? 2.990 1.763 11.346 1.00 95.56 100 LEU A C 1
ATOM 786 O O . LEU A 1 100 ? 4.162 1.737 10.961 1.00 95.56 100 LEU A O 1
ATOM 790 N N . SER A 1 101 ? 2.563 1.089 12.414 1.00 95.44 101 SER A N 1
ATOM 791 C CA . SER A 1 101 ? 3.395 0.144 13.163 1.00 95.44 101 SER A CA 1
ATOM 792 C C . SER A 1 101 ? 3.570 -1.180 12.411 1.00 95.44 101 SER A C 1
ATOM 794 O O . SER A 1 101 ? 2.747 -1.536 11.563 1.00 95.44 101 SER A O 1
ATOM 796 N N . VAL A 1 102 ? 4.597 -1.956 12.776 1.00 95.38 102 VAL A N 1
ATOM 797 C CA . VAL A 1 102 ? 4.796 -3.325 12.260 1.00 95.38 102 VAL A CA 1
ATOM 798 C C . VAL A 1 102 ? 3.557 -4.189 12.503 1.00 95.38 102 VAL A C 1
ATOM 800 O O . VAL A 1 102 ? 3.099 -4.879 11.597 1.00 95.38 102 VAL A O 1
ATOM 803 N N . ASN A 1 103 ? 2.949 -4.091 13.690 1.00 96.69 103 ASN A N 1
ATOM 804 C CA . ASN A 1 103 ? 1.747 -4.853 14.040 1.00 96.69 103 ASN A CA 1
ATOM 805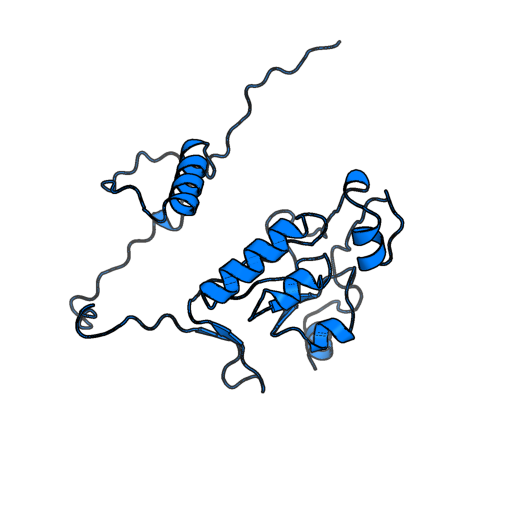 C C . ASN A 1 103 ? 0.567 -4.540 13.111 1.00 96.69 103 ASN A C 1
ATOM 807 O O . ASN A 1 103 ? -0.146 -5.453 12.701 1.00 96.69 103 ASN A O 1
ATOM 811 N N . ALA A 1 104 ? 0.380 -3.269 12.742 1.00 96.69 104 ALA A N 1
ATOM 812 C CA . ALA A 1 104 ? -0.650 -2.886 11.782 1.00 96.69 104 ALA A CA 1
ATOM 813 C C . ALA A 1 104 ? -0.352 -3.464 10.389 1.00 96.69 104 ALA A C 1
ATOM 815 O O . ALA A 1 104 ? -1.245 -4.017 9.753 1.00 96.69 104 ALA A O 1
ATOM 816 N N . LYS A 1 105 ? 0.906 -3.412 9.934 1.00 97.00 105 LYS A N 1
ATOM 817 C CA . LYS A 1 105 ? 1.323 -3.984 8.641 1.00 97.00 105 LYS A CA 1
ATOM 818 C C . LYS A 1 105 ? 1.125 -5.504 8.601 1.00 97.00 105 LYS A C 1
ATOM 820 O O . LYS A 1 105 ? 0.539 -6.013 7.648 1.00 97.00 105 LYS A O 1
ATOM 825 N N . ARG A 1 106 ? 1.508 -6.210 9.672 1.00 97.44 106 ARG A N 1
ATOM 826 C CA . ARG A 1 106 ? 1.237 -7.642 9.878 1.00 97.44 106 ARG A CA 1
ATOM 827 C C . ARG A 1 106 ? -0.262 -7.940 9.801 1.00 97.44 106 ARG A C 1
ATOM 829 O O . ARG A 1 106 ? -0.672 -8.820 9.048 1.00 97.44 106 ARG A O 1
ATOM 836 N N . ALA A 1 107 ? -1.086 -7.198 10.543 1.00 97.19 107 ALA A N 1
ATOM 837 C CA . ALA A 1 107 ? -2.534 -7.401 10.565 1.00 97.19 107 ALA A CA 1
ATOM 838 C C . ALA A 1 107 ? -3.168 -7.209 9.176 1.00 97.19 107 ALA A C 1
ATOM 840 O O . ALA A 1 107 ? -3.974 -8.039 8.752 1.00 97.19 107 ALA A O 1
ATOM 841 N N . LEU A 1 108 ? -2.759 -6.168 8.442 1.00 97.38 108 LEU A N 1
ATOM 842 C CA . LEU A 1 108 ? -3.214 -5.922 7.071 1.00 97.38 108 LEU A CA 1
ATOM 843 C C . LEU A 1 108 ? -2.791 -7.050 6.122 1.00 97.38 108 LEU A C 1
ATOM 845 O O . LEU A 1 108 ? -3.612 -7.489 5.321 1.00 97.38 108 LEU A O 1
ATOM 849 N N . GLY A 1 109 ? -1.560 -7.559 6.240 1.00 97.81 109 GLY A N 1
ATOM 850 C CA . GLY A 1 109 ? -1.079 -8.698 5.451 1.00 97.81 109 GLY A CA 1
ATOM 851 C C . GLY A 1 109 ? -1.912 -9.960 5.675 1.00 97.81 109 GLY A C 1
ATOM 852 O O . GLY A 1 109 ? -2.423 -10.546 4.719 1.00 97.81 109 GLY A O 1
ATOM 853 N N . ILE A 1 110 ? -2.140 -10.329 6.940 1.00 98.19 110 ILE A N 1
ATOM 854 C CA . ILE A 1 110 ? -2.970 -11.489 7.303 1.00 98.19 110 ILE A CA 1
ATOM 855 C C . ILE A 1 110 ? -4.395 -11.323 6.760 1.00 98.19 110 ILE A C 1
ATOM 857 O O . ILE A 1 110 ? -4.936 -12.248 6.149 1.00 98.19 110 ILE A O 1
ATOM 861 N N . ALA A 1 111 ? -5.007 -10.153 6.967 1.00 96.56 111 ALA A N 1
ATOM 862 C CA . ALA A 1 111 ? -6.364 -9.873 6.508 1.00 96.56 111 ALA A CA 1
ATOM 863 C C . ALA A 1 111 ? -6.468 -9.925 4.977 1.00 96.56 111 ALA A C 1
ATOM 865 O O . ALA A 1 111 ? -7.372 -10.569 4.444 1.00 96.56 111 ALA A O 1
ATOM 866 N N . ALA A 1 112 ? -5.521 -9.310 4.267 1.00 97.94 112 ALA A N 1
ATOM 867 C CA . ALA A 1 112 ? -5.497 -9.304 2.811 1.00 97.94 112 ALA A CA 1
ATOM 868 C C . ALA A 1 112 ? -5.373 -10.715 2.237 1.00 97.94 112 ALA A C 1
ATOM 870 O O . ALA A 1 112 ? -6.145 -11.097 1.358 1.00 97.94 112 ALA A O 1
ATOM 871 N N . THR A 1 113 ? -4.468 -11.518 2.798 1.00 98.12 113 THR A N 1
ATOM 872 C CA . THR A 1 113 ? -4.281 -12.918 2.413 1.00 98.12 113 THR A CA 1
ATOM 873 C C . THR A 1 113 ? -5.548 -13.736 2.609 1.00 98.12 113 THR A C 1
ATOM 875 O O . THR A 1 113 ? -5.970 -14.429 1.686 1.00 98.12 113 THR A O 1
ATOM 878 N N . ARG A 1 114 ? -6.203 -13.614 3.769 1.00 97.31 114 ARG A N 1
ATOM 879 C CA . ARG A 1 114 ? -7.465 -14.319 4.047 1.00 97.31 114 ARG A CA 1
ATOM 880 C C . ARG A 1 114 ? -8.598 -13.889 3.119 1.00 97.31 114 ARG A C 1
ATOM 882 O O . ARG A 1 114 ? -9.451 -14.701 2.781 1.00 97.31 114 ARG A O 1
ATOM 889 N N . CYS A 1 115 ? -8.602 -12.628 2.704 1.00 96.06 115 CYS A N 1
ATOM 890 C CA . CYS A 1 115 ? -9.584 -12.090 1.771 1.00 96.06 115 CYS A CA 1
ATOM 891 C C . CYS A 1 115 ? -9.226 -12.343 0.297 1.00 96.06 115 CYS A C 1
ATOM 893 O O . CYS A 1 115 ? -10.044 -12.041 -0.565 1.00 96.06 115 CYS A O 1
ATOM 895 N N . GLY A 1 116 ? -8.039 -12.869 -0.020 1.00 97.56 116 GLY A N 1
ATOM 896 C CA . GLY A 1 116 ? -7.587 -13.052 -1.402 1.00 97.56 116 GLY A CA 1
ATOM 897 C C . GLY A 1 116 ? -7.299 -11.742 -2.149 1.00 97.56 116 GLY A C 1
ATOM 898 O O . GLY A 1 116 ? -7.315 -11.729 -3.381 1.00 97.56 116 GLY A O 1
ATOM 899 N N . ILE A 1 117 ? -7.030 -10.658 -1.417 1.00 98.25 117 ILE A N 1
ATOM 900 C CA . ILE A 1 117 ? -6.729 -9.314 -1.936 1.00 98.25 117 ILE A CA 1
ATOM 901 C C . ILE A 1 117 ? -5.244 -8.973 -1.745 1.00 98.25 117 ILE A C 1
ATOM 903 O O . ILE A 1 117 ? -4.496 -9.759 -1.163 1.00 98.25 117 ILE A O 1
ATOM 907 N N . SER A 1 118 ? -4.803 -7.807 -2.223 1.00 98.06 118 SER A N 1
ATOM 908 C CA . SER A 1 118 ? -3.416 -7.353 -2.071 1.00 98.06 118 SER A CA 1
ATOM 909 C C . SER A 1 118 ? -3.231 -6.282 -0.996 1.00 98.06 118 SER A C 1
ATOM 911 O O . SER A 1 118 ? -4.132 -5.484 -0.725 1.00 98.06 118 SER A O 1
ATOM 913 N N . THR A 1 119 ? -2.021 -6.225 -0.443 1.00 97.81 119 THR A N 1
ATOM 914 C CA . THR A 1 119 ? -1.482 -5.107 0.350 1.00 97.81 119 THR A CA 1
ATOM 915 C C . THR A 1 119 ? -0.540 -4.242 -0.480 1.00 97.81 119 THR A C 1
ATOM 917 O O . THR A 1 119 ? -0.088 -4.664 -1.544 1.00 97.81 119 THR A O 1
ATOM 920 N N . CYS A 1 120 ? -0.224 -3.041 0.011 1.00 97.38 120 CYS A N 1
ATOM 921 C CA . CYS A 1 120 ? 0.776 -2.162 -0.586 1.00 97.38 120 CYS A CA 1
ATOM 922 C C . CYS A 1 120 ? 1.738 -1.605 0.477 1.00 97.38 120 CYS A C 1
ATOM 924 O O . CYS A 1 120 ? 1.314 -1.147 1.546 1.00 97.38 120 CYS A O 1
ATOM 926 N N . THR A 1 121 ? 3.041 -1.616 0.174 1.00 95.88 121 THR A N 1
ATOM 927 C CA . THR A 1 121 ? 4.101 -1.230 1.124 1.00 95.88 121 THR A CA 1
ATOM 928 C C . THR A 1 121 ? 4.011 0.229 1.568 1.00 95.88 121 THR A C 1
ATOM 930 O O . THR A 1 121 ? 4.435 0.570 2.675 1.00 95.88 121 THR A O 1
ATOM 933 N N . GLY A 1 122 ? 3.463 1.107 0.722 1.00 93.81 122 GLY A N 1
ATOM 934 C CA . GLY A 1 122 ? 3.586 2.550 0.900 1.00 93.81 122 GLY A CA 1
ATOM 935 C C . GLY A 1 122 ? 5.027 3.043 0.688 1.00 93.81 122 GLY A C 1
ATOM 936 O O . GLY A 1 122 ? 5.897 2.294 0.239 1.00 93.81 122 GLY A O 1
ATOM 937 N N . GLU A 1 123 ? 5.312 4.271 1.136 1.00 90.81 123 GLU A N 1
ATOM 938 C CA . GLU A 1 123 ? 6.649 4.900 1.063 1.00 90.81 123 GLU A CA 1
ATOM 939 C C . GLU A 1 123 ? 7.720 4.360 2.030 1.00 90.81 123 GLU A C 1
ATOM 941 O O . GLU A 1 123 ? 8.742 5.008 2.245 1.00 90.81 123 GLU A O 1
ATOM 946 N N . GLY A 1 124 ? 7.472 3.225 2.687 1.00 87.69 124 GLY A N 1
ATOM 947 C CA . GLY A 1 124 ? 8.310 2.748 3.793 1.00 87.69 124 GLY A CA 1
ATOM 948 C C . GLY A 1 124 ? 9.366 1.713 3.427 1.00 87.69 124 GLY A C 1
ATOM 949 O O . GLY A 1 124 ? 10.170 1.377 4.289 1.00 87.69 124 GLY A O 1
ATOM 950 N N . GLY A 1 125 ? 9.343 1.198 2.198 1.00 92.31 125 GLY A N 1
ATOM 951 C CA . GLY A 1 125 ? 10.042 -0.036 1.844 1.00 92.31 125 GLY A CA 1
ATOM 952 C C . GLY A 1 125 ? 9.276 -1.294 2.269 1.00 92.31 125 GLY A C 1
ATOM 953 O O . GLY A 1 125 ? 8.214 -1.221 2.894 1.00 92.31 125 GLY A O 1
ATOM 954 N N . MET A 1 126 ? 9.799 -2.459 1.883 1.00 95.50 126 MET A N 1
ATOM 955 C CA . MET A 1 126 ? 9.181 -3.756 2.164 1.00 95.50 126 MET A CA 1
ATOM 956 C C . MET A 1 126 ? 9.655 -4.295 3.513 1.00 95.50 126 MET A C 1
ATOM 958 O O . MET A 1 126 ? 10.764 -4.811 3.636 1.00 95.50 126 MET A O 1
ATOM 962 N N . HIS A 1 127 ? 8.797 -4.223 4.527 1.00 95.25 127 HIS A N 1
ATOM 963 C CA . HIS A 1 127 ? 9.113 -4.813 5.824 1.00 95.25 127 HIS A CA 1
ATOM 964 C C . HIS A 1 127 ? 9.028 -6.355 5.759 1.00 95.25 127 HIS A C 1
ATOM 966 O O . HIS A 1 127 ? 8.058 -6.863 5.187 1.00 95.25 127 HIS A O 1
ATOM 972 N N . PRO A 1 128 ? 9.954 -7.127 6.372 1.00 95.12 128 PRO A N 1
ATOM 973 C CA . PRO A 1 128 ? 9.914 -8.596 6.352 1.00 95.12 128 PRO A CA 1
ATOM 974 C C . PRO A 1 128 ? 8.567 -9.182 6.794 1.00 95.12 128 PRO A C 1
ATOM 976 O O . PRO A 1 128 ? 7.964 -9.956 6.062 1.00 95.12 128 PRO A O 1
ATOM 979 N N . GLU A 1 129 ? 8.047 -8.710 7.928 1.00 95.12 129 GLU A N 1
ATOM 980 C CA . GLU A 1 129 ? 6.715 -9.064 8.451 1.00 95.12 129 GLU A CA 1
ATOM 981 C C . GLU A 1 129 ? 5.570 -8.790 7.467 1.00 95.12 129 GLU A C 1
ATOM 983 O O . GLU A 1 129 ? 4.615 -9.557 7.368 1.00 95.12 129 GLU A O 1
ATOM 988 N N . GLU A 1 130 ? 5.644 -7.692 6.709 1.00 94.25 130 GLU A N 1
ATOM 989 C CA . GLU A 1 130 ? 4.623 -7.395 5.707 1.00 94.25 130 GLU A CA 1
ATOM 990 C C . GLU A 1 130 ? 4.671 -8.412 4.562 1.00 94.25 130 GLU A C 1
ATOM 992 O O . GLU A 1 130 ? 3.622 -8.900 4.131 1.00 94.25 130 GLU A O 1
ATOM 997 N N . ARG A 1 131 ? 5.873 -8.751 4.083 1.00 96.25 131 ARG A N 1
ATOM 998 C CA . ARG A 1 131 ? 6.061 -9.738 3.013 1.00 96.25 131 ARG A CA 1
ATOM 999 C C . ARG A 1 131 ? 5.678 -11.143 3.453 1.00 96.25 131 ARG A C 1
ATOM 1001 O O . ARG A 1 131 ? 5.060 -11.844 2.657 1.00 96.25 131 ARG A O 1
ATOM 1008 N N . GLU A 1 132 ? 6.030 -11.539 4.673 1.00 97.69 132 GLU A N 1
ATOM 1009 C CA . GLU A 1 132 ? 5.732 -12.865 5.226 1.00 97.69 132 GLU A CA 1
ATOM 1010 C C . GLU A 1 132 ? 4.224 -13.129 5.276 1.00 97.69 132 GLU A C 1
ATOM 1012 O O . GLU A 1 13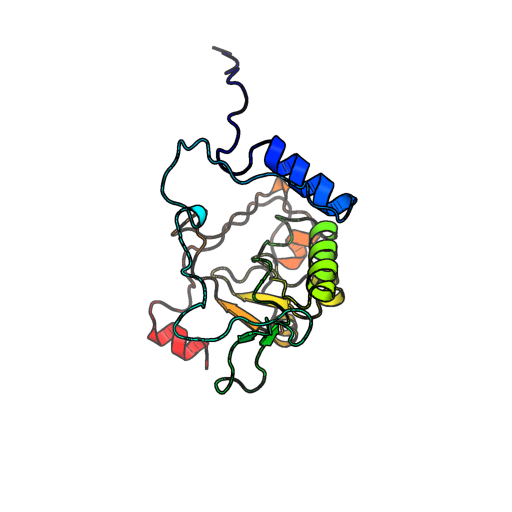2 ? 3.759 -14.201 4.893 1.00 97.69 132 GLU A O 1
ATOM 1017 N N . HIS A 1 133 ? 3.444 -12.138 5.708 1.00 98.00 133 HIS A N 1
ATOM 1018 C CA . HIS A 1 133 ? 2.013 -12.322 5.934 1.00 98.00 133 HIS A CA 1
ATOM 1019 C C . HIS A 1 133 ? 1.126 -11.972 4.738 1.00 98.00 133 HIS A C 1
ATOM 1021 O O . HIS A 1 133 ? -0.043 -12.370 4.704 1.00 98.00 133 HIS A O 1
ATOM 1027 N N . SER A 1 134 ? 1.651 -11.246 3.752 1.00 97.81 134 SER A N 1
ATOM 1028 C CA . SER A 1 134 ? 0.921 -10.899 2.533 1.00 97.81 134 SER A CA 1
ATOM 1029 C C . SER A 1 134 ? 1.171 -11.950 1.454 1.00 97.81 134 SER A C 1
ATOM 1031 O O . SER A 1 134 ? 2.297 -12.120 1.004 1.00 97.81 134 SER A O 1
ATOM 1033 N N . SER A 1 135 ? 0.126 -12.616 0.969 1.00 97.44 135 SER A N 1
ATOM 1034 C CA . SER A 1 135 ? 0.213 -13.514 -0.194 1.00 97.44 135 SER A CA 1
ATOM 1035 C C . SER A 1 135 ? 0.413 -12.744 -1.498 1.00 97.44 135 SER A C 1
ATOM 1037 O O . SER A 1 135 ? 1.037 -13.253 -2.422 1.00 97.44 135 SER A O 1
ATOM 1039 N N . LYS A 1 136 ? -0.105 -11.511 -1.559 1.00 98.12 136 LYS A N 1
ATOM 1040 C CA . LYS A 1 136 ? -0.008 -10.596 -2.696 1.00 98.12 136 LYS A CA 1
ATOM 1041 C C . LYS A 1 136 ? 0.409 -9.230 -2.181 1.00 98.12 136 LYS A C 1
ATOM 1043 O O . LYS A 1 136 ? -0.397 -8.547 -1.550 1.00 98.12 136 LYS A O 1
ATOM 1048 N N . LEU A 1 137 ? 1.659 -8.853 -2.424 1.00 97.75 137 LEU A N 1
ATOM 1049 C CA . LEU A 1 137 ? 2.214 -7.589 -1.951 1.00 97.75 137 LEU A CA 1
ATOM 1050 C C . LEU A 1 137 ? 2.635 -6.715 -3.126 1.00 97.75 137 LEU A C 1
ATOM 1052 O O . LEU A 1 137 ? 3.496 -7.085 -3.926 1.00 97.75 137 LEU A O 1
ATOM 1056 N N . VAL A 1 138 ? 2.042 -5.532 -3.184 1.00 97.62 138 VAL A N 1
ATOM 1057 C CA . VAL A 1 138 ? 2.410 -4.465 -4.105 1.00 97.62 138 VAL A CA 1
ATOM 1058 C C . VAL A 1 138 ? 3.503 -3.623 -3.458 1.00 97.62 138 VAL A C 1
ATOM 1060 O O . VAL A 1 138 ? 3.345 -3.151 -2.332 1.00 97.62 138 VAL A O 1
ATOM 1063 N N . MET A 1 139 ? 4.619 -3.422 -4.150 1.00 96.38 139 MET A N 1
ATOM 1064 C CA . MET A 1 139 ? 5.669 -2.520 -3.683 1.00 96.38 139 MET A CA 1
ATOM 1065 C C . MET A 1 139 ? 5.512 -1.158 -4.347 1.00 96.38 139 MET A C 1
ATOM 1067 O O . MET A 1 139 ? 5.458 -1.064 -5.572 1.00 96.38 139 MET A O 1
ATOM 1071 N N . GLN A 1 140 ? 5.455 -0.101 -3.542 1.00 95.12 140 GLN A N 1
ATOM 1072 C CA . GLN A 1 140 ? 5.337 1.256 -4.059 1.00 95.12 140 GLN A CA 1
ATOM 1073 C C . GLN A 1 140 ? 6.717 1.825 -4.416 1.00 95.12 140 GLN A C 1
ATOM 1075 O O . GLN A 1 140 ? 7.646 1.811 -3.609 1.00 95.12 140 GLN A O 1
ATOM 1080 N N . TYR A 1 141 ? 6.842 2.347 -5.632 1.00 93.00 141 TYR A N 1
ATOM 1081 C CA . TYR A 1 141 ? 8.038 2.978 -6.171 1.00 93.00 141 TYR A CA 1
ATOM 1082 C C . TYR A 1 141 ? 7.808 4.484 -6.297 1.00 93.00 141 TYR A C 1
ATOM 1084 O O . TYR A 1 141 ? 6.991 4.937 -7.096 1.00 93.00 141 TYR A O 1
ATOM 1092 N N . LEU A 1 142 ? 8.513 5.265 -5.479 1.00 91.38 142 LEU A N 1
ATOM 1093 C CA . LEU A 1 142 ? 8.179 6.668 -5.200 1.00 91.38 142 LEU A CA 1
ATOM 1094 C C . LEU A 1 142 ? 9.340 7.615 -5.470 1.00 91.38 142 LEU A C 1
ATOM 1096 O O . LEU A 1 142 ? 10.488 7.176 -5.368 1.00 91.38 142 LEU A O 1
ATOM 1100 N N . PRO A 1 143 ? 9.088 8.920 -5.695 1.00 90.94 143 PRO A N 1
ATOM 1101 C CA . PRO A 1 143 ? 10.087 9.928 -6.055 1.00 90.94 143 PRO A CA 1
ATOM 1102 C C . PRO A 1 143 ? 11.436 9.842 -5.335 1.00 90.94 143 PRO A C 1
ATOM 1104 O O . PRO A 1 143 ? 12.476 9.832 -5.985 1.00 90.94 143 PRO A O 1
ATOM 1107 N N . SER A 1 144 ? 11.428 9.718 -4.008 1.00 90.06 144 SER A N 1
ATOM 1108 C CA . SER A 1 144 ? 12.659 9.734 -3.208 1.00 90.06 144 SER A CA 1
ATOM 1109 C C . SER A 1 144 ? 13.324 8.385 -2.994 1.00 90.06 144 SER A C 1
ATOM 1111 O O . SER A 1 144 ? 14.410 8.348 -2.430 1.00 90.06 144 SER A O 1
ATOM 1113 N N . ARG A 1 145 ? 12.700 7.281 -3.422 1.00 91.50 145 ARG A N 1
ATOM 1114 C CA . ARG A 1 145 ? 13.267 5.924 -3.319 1.00 91.50 145 ARG A CA 1
ATOM 1115 C C . ARG A 1 145 ? 13.646 5.491 -1.892 1.00 91.50 145 ARG A C 1
ATOM 1117 O O . ARG A 1 145 ? 14.414 4.549 -1.732 1.00 91.50 145 ARG A O 1
ATOM 1124 N N . TYR A 1 146 ? 13.090 6.128 -0.862 1.00 89.50 146 TYR A N 1
ATOM 1125 C CA . TYR A 1 146 ? 13.316 5.718 0.522 1.00 89.50 146 TYR A CA 1
ATOM 1126 C C . TYR A 1 146 ? 12.852 4.278 0.741 1.00 89.50 146 TYR A C 1
ATOM 1128 O O . TYR A 1 146 ? 11.733 3.922 0.372 1.00 89.50 146 TYR A O 1
ATOM 1136 N N . GLY A 1 147 ? 13.733 3.453 1.307 1.00 87.44 147 GLY A N 1
ATOM 1137 C CA . GLY A 1 147 ? 13.486 2.025 1.518 1.00 87.44 147 GLY A CA 1
ATOM 1138 C C . GLY A 1 147 ? 13.259 1.216 0.242 1.00 87.44 147 GLY A C 1
ATOM 1139 O O . GLY A 1 147 ? 12.770 0.087 0.302 1.00 87.44 147 GLY A O 1
ATOM 1140 N N . MET A 1 148 ? 13.602 1.772 -0.925 1.00 91.06 148 MET A N 1
ATOM 1141 C CA . MET A 1 148 ? 13.593 1.029 -2.175 1.00 91.06 148 MET A CA 1
ATOM 1142 C C . MET A 1 148 ? 14.838 0.152 -2.241 1.00 91.06 148 MET A C 1
ATOM 1144 O O . MET A 1 148 ? 15.962 0.637 -2.335 1.00 91.06 148 MET A O 1
ATOM 1148 N N . ASN A 1 149 ? 14.608 -1.155 -2.237 1.00 91.50 149 ASN A N 1
ATOM 1149 C CA . ASN A 1 149 ? 15.641 -2.163 -2.362 1.00 91.50 149 ASN A CA 1
ATOM 1150 C C . ASN A 1 149 ? 15.368 -3.022 -3.613 1.00 91.50 149 ASN A C 1
ATOM 1152 O O . ASN A 1 149 ? 14.300 -3.640 -3.700 1.00 91.50 149 ASN A O 1
ATOM 1156 N N . PRO A 1 150 ? 16.310 -3.125 -4.572 1.00 92.19 150 PRO A N 1
ATOM 1157 C CA . PRO A 1 150 ? 16.155 -3.969 -5.759 1.00 92.19 150 PRO A CA 1
ATOM 1158 C C . PRO A 1 150 ? 15.858 -5.440 -5.449 1.00 92.19 150 PRO A C 1
ATOM 1160 O O . PRO A 1 150 ? 15.153 -6.105 -6.210 1.00 92.19 150 PRO A O 1
ATOM 1163 N N . TYR A 1 151 ? 16.369 -5.962 -4.330 1.00 94.81 151 TYR A N 1
ATOM 1164 C CA . TYR A 1 151 ? 16.083 -7.332 -3.904 1.00 94.81 151 TYR A CA 1
ATOM 1165 C C . TYR A 1 151 ? 14.630 -7.505 -3.466 1.00 94.81 151 TYR A C 1
ATOM 1167 O O . TYR A 1 151 ? 14.060 -8.572 -3.681 1.00 94.81 151 TYR A O 1
ATOM 1175 N N . ASP A 1 152 ? 14.021 -6.472 -2.891 1.00 94.94 152 ASP A N 1
ATOM 1176 C CA . ASP A 1 152 ? 12.626 -6.512 -2.458 1.00 94.94 152 ASP A CA 1
ATOM 1177 C C . ASP A 1 152 ? 11.668 -6.250 -3.622 1.00 94.94 152 ASP A C 1
ATOM 1179 O O . ASP A 1 152 ? 10.639 -6.916 -3.718 1.00 94.94 152 ASP A O 1
ATOM 1183 N N . LEU A 1 153 ? 12.055 -5.407 -4.588 1.00 93.62 153 LEU A N 1
ATOM 1184 C CA . LEU A 1 153 ? 11.311 -5.238 -5.843 1.00 93.62 153 LEU A CA 1
ATOM 1185 C C . LEU A 1 153 ? 11.129 -6.570 -6.580 1.00 93.62 153 LEU A C 1
ATOM 1187 O O . LEU A 1 153 ? 10.037 -6.865 -7.057 1.00 93.62 153 LEU A O 1
ATOM 1191 N N . LYS A 1 154 ? 12.164 -7.421 -6.609 1.00 94.44 154 LYS A N 1
ATOM 1192 C CA . LYS A 1 154 ? 12.079 -8.766 -7.208 1.00 94.44 154 LYS A CA 1
ATOM 1193 C C . LYS A 1 154 ? 11.119 -9.706 -6.473 1.00 94.44 154 LYS A C 1
ATOM 1195 O O . LYS A 1 154 ? 10.630 -10.656 -7.077 1.00 94.44 154 LYS A O 1
ATOM 1200 N N . LYS A 1 155 ? 10.867 -9.468 -5.183 1.00 96.06 155 LYS A N 1
ATOM 1201 C CA . LYS A 1 155 ? 9.934 -10.254 -4.359 1.00 96.06 155 LYS A CA 1
ATOM 1202 C C . LYS A 1 155 ? 8.504 -9.713 -4.410 1.00 96.06 155 LYS A C 1
ATOM 1204 O O . LYS A 1 155 ? 7.604 -10.374 -3.895 1.00 96.06 155 LYS A O 1
ATOM 1209 N N . ALA A 1 156 ? 8.287 -8.509 -4.937 1.00 96.44 156 ALA A N 1
ATOM 1210 C CA . ALA A 1 156 ? 6.962 -7.913 -5.038 1.00 96.44 156 ALA A CA 1
ATOM 1211 C C . ALA A 1 156 ? 6.119 -8.644 -6.091 1.00 96.44 156 ALA A C 1
ATOM 1213 O O . ALA A 1 156 ? 6.648 -9.155 -7.076 1.00 96.44 156 ALA A O 1
ATOM 1214 N N . ASP A 1 157 ? 4.804 -8.692 -5.901 1.00 97.06 157 ASP A N 1
ATOM 1215 C CA . ASP A 1 157 ? 3.871 -9.295 -6.864 1.00 97.06 157 ASP A CA 1
ATOM 1216 C C . ASP A 1 157 ? 3.417 -8.296 -7.928 1.00 97.06 157 ASP A C 1
ATOM 1218 O O . ASP A 1 157 ? 3.037 -8.681 -9.030 1.00 97.06 157 ASP A O 1
ATOM 1222 N N . MET A 1 158 ? 3.509 -7.008 -7.605 1.00 96.06 158 MET A N 1
ATOM 1223 C CA . MET A 1 158 ? 3.291 -5.889 -8.510 1.00 96.06 158 MET A CA 1
ATOM 1224 C C . MET A 1 158 ? 4.089 -4.681 -8.012 1.00 96.06 158 MET A C 1
ATOM 1226 O O . MET A 1 158 ? 4.390 -4.576 -6.820 1.00 96.06 158 MET A O 1
ATOM 1230 N N . ILE A 1 159 ? 4.413 -3.762 -8.918 1.00 94.94 159 ILE A N 1
ATOM 1231 C CA . ILE A 1 159 ? 5.036 -2.480 -8.589 1.00 94.94 159 ILE A CA 1
ATOM 1232 C C . ILE A 1 159 ? 4.010 -1.375 -8.839 1.00 94.94 159 ILE A C 1
ATOM 1234 O O . ILE A 1 159 ? 3.431 -1.298 -9.920 1.00 94.94 159 ILE A O 1
ATOM 1238 N N . GLU A 1 160 ? 3.784 -0.523 -7.8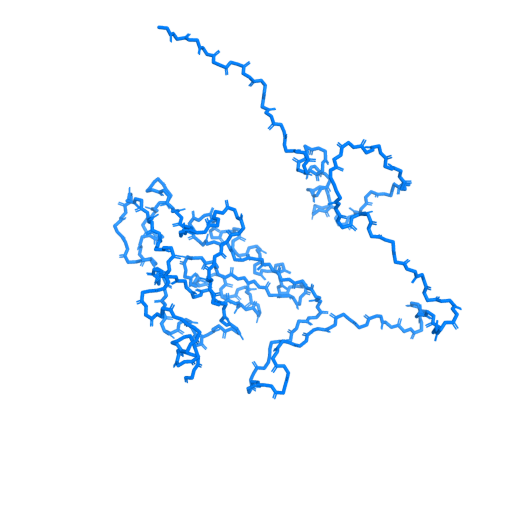43 1.00 95.12 160 GLU A N 1
ATOM 1239 C CA . GLU A 1 160 ? 2.938 0.666 -7.960 1.00 95.12 160 GLU A CA 1
ATOM 1240 C C . GLU A 1 160 ? 3.821 1.904 -8.095 1.00 95.12 160 GLU A C 1
ATOM 1242 O O . GLU A 1 160 ? 4.564 2.247 -7.179 1.00 95.12 160 GLU A O 1
ATOM 1247 N N . ILE A 1 161 ? 3.739 2.597 -9.228 1.00 92.62 161 ILE A N 1
ATOM 1248 C CA . ILE A 1 161 ? 4.486 3.837 -9.446 1.00 92.62 161 ILE A CA 1
ATOM 1249 C C . ILE A 1 161 ? 3.702 5.002 -8.841 1.00 92.62 161 ILE A C 1
ATOM 1251 O O . ILE A 1 161 ? 2.636 5.380 -9.327 1.00 92.62 161 ILE A O 1
ATOM 1255 N N . GLY A 1 162 ? 4.239 5.579 -7.769 1.00 90.50 162 GLY A N 1
ATOM 1256 C CA . GLY A 1 162 ? 3.598 6.663 -7.037 1.00 90.50 162 GLY A CA 1
ATOM 1257 C C . GLY A 1 162 ? 3.843 8.023 -7.684 1.00 90.50 162 GLY A C 1
ATOM 1258 O O . GLY A 1 162 ? 4.839 8.674 -7.390 1.00 90.50 162 GLY A O 1
ATOM 1259 N N . ALA A 1 163 ? 2.909 8.490 -8.514 1.00 87.56 163 ALA A N 1
ATOM 1260 C CA . ALA A 1 163 ? 2.976 9.832 -9.107 1.00 87.56 163 ALA A CA 1
ATOM 1261 C C . ALA A 1 163 ? 2.484 10.946 -8.161 1.00 87.56 163 ALA A C 1
ATOM 1263 O O . ALA A 1 163 ? 2.894 12.099 -8.279 1.00 87.56 163 ALA A O 1
ATOM 1264 N N . GLY A 1 164 ? 1.596 10.618 -7.221 1.00 87.44 164 GLY A N 1
ATOM 1265 C CA . GLY A 1 164 ? 1.034 11.568 -6.267 1.00 87.44 164 GLY A CA 1
ATOM 1266 C C . GLY A 1 164 ? 0.001 10.920 -5.350 1.00 87.44 164 GLY A C 1
ATOM 1267 O O . GLY A 1 164 ? -0.372 9.764 -5.537 1.00 87.44 164 GLY A O 1
ATOM 1268 N N . GLN A 1 165 ? -0.471 11.675 -4.358 1.00 88.81 165 GLN A N 1
ATOM 1269 C CA . GLN A 1 165 ? -1.490 11.224 -3.408 1.00 88.81 165 GLN A CA 1
ATOM 1270 C C . GLN A 1 165 ? -2.587 12.274 -3.229 1.00 88.81 165 GLN A C 1
ATOM 1272 O O . GLN A 1 165 ? -2.309 13.472 -3.161 1.00 88.81 165 GLN A O 1
ATOM 1277 N N . GLY A 1 166 ? -3.835 11.822 -3.083 1.00 87.94 166 GLY A N 1
ATOM 1278 C CA . GLY A 1 166 ? -4.996 12.712 -2.963 1.00 87.94 166 GLY A CA 1
ATOM 1279 C C . GLY A 1 166 ? -4.978 13.605 -1.719 1.00 87.94 166 GLY A C 1
ATOM 1280 O O . GLY A 1 166 ? -5.508 14.709 -1.752 1.00 87.94 166 GLY A O 1
ATOM 1281 N N . ALA A 1 167 ? -4.321 13.176 -0.636 1.00 87.06 167 ALA A N 1
ATOM 1282 C CA . ALA A 1 167 ? -4.225 13.970 0.589 1.00 87.06 167 ALA A CA 1
ATOM 1283 C C . ALA A 1 167 ? -3.355 15.229 0.430 1.00 87.06 167 ALA A C 1
ATOM 1285 O O . ALA A 1 167 ? -3.530 16.195 1.170 1.00 87.06 167 ALA A O 1
ATOM 1286 N N . LYS A 1 168 ? -2.372 15.198 -0.480 1.00 86.38 168 LYS A N 1
ATOM 1287 C CA . LYS A 1 168 ? -1.359 16.251 -0.639 1.00 86.38 168 LYS A CA 1
ATOM 1288 C C . LYS A 1 168 ? -0.896 16.337 -2.104 1.00 86.38 168 LYS A C 1
ATOM 1290 O O . LYS A 1 168 ? 0.261 16.010 -2.400 1.00 86.38 168 LYS A O 1
ATOM 1295 N N . PRO A 1 169 ? -1.784 16.721 -3.038 1.00 83.81 169 PRO A N 1
ATOM 1296 C CA . PRO A 1 169 ? -1.449 16.752 -4.457 1.00 83.81 169 PRO A CA 1
ATOM 1297 C C . PRO A 1 169 ? -0.280 17.715 -4.714 1.00 83.81 169 PRO A C 1
ATOM 1299 O O . PRO A 1 169 ? -0.245 18.819 -4.177 1.00 83.81 169 PRO A O 1
ATOM 1302 N N . GLY A 1 170 ? 0.697 17.281 -5.514 1.00 83.94 170 GLY A N 1
ATOM 1303 C CA . GLY A 1 170 ? 1.873 18.088 -5.869 1.00 83.94 170 GLY A CA 1
ATOM 1304 C C . GLY A 1 170 ? 2.999 18.109 -4.828 1.00 83.94 170 GLY A C 1
ATOM 1305 O O . GLY A 1 170 ? 3.987 18.817 -5.016 1.00 83.94 170 GLY A O 1
ATOM 1306 N N . THR A 1 171 ? 2.896 17.327 -3.749 1.00 86.81 171 THR A N 1
ATOM 1307 C CA . THR A 1 171 ? 3.968 17.179 -2.750 1.00 86.81 171 THR A CA 1
ATOM 1308 C C . THR A 1 171 ? 4.289 15.709 -2.492 1.00 86.81 171 THR A C 1
ATOM 1310 O O . THR A 1 171 ? 3.456 14.835 -2.729 1.00 86.81 171 THR A O 1
ATOM 1313 N N . GLY A 1 172 ? 5.497 15.430 -1.999 1.00 85.50 172 GLY A N 1
ATOM 1314 C CA . GLY A 1 172 ? 5.876 14.087 -1.565 1.00 85.50 172 GLY A CA 1
ATOM 1315 C C . GLY A 1 172 ? 5.374 13.748 -0.158 1.00 85.50 172 GLY A C 1
ATOM 1316 O O . GLY A 1 172 ? 4.902 14.609 0.594 1.00 85.50 172 GLY A O 1
ATOM 1317 N N . GLY A 1 173 ? 5.486 12.476 0.222 1.00 87.94 173 GLY A N 1
ATOM 1318 C CA . GLY A 1 173 ? 5.265 12.043 1.594 1.00 87.94 173 GLY A CA 1
ATOM 1319 C C . GLY A 1 173 ? 6.189 12.726 2.603 1.00 87.94 173 GLY A C 1
ATOM 1320 O O . GLY A 1 173 ? 7.289 13.188 2.300 1.00 87.94 173 GLY A O 1
ATOM 1321 N N . VAL A 1 174 ? 5.702 12.800 3.839 1.00 92.00 174 VAL A N 1
ATOM 1322 C CA . VAL A 1 174 ? 6.428 13.370 4.975 1.00 92.00 174 VAL A CA 1
ATOM 1323 C C . VAL A 1 174 ? 6.306 12.401 6.135 1.00 92.00 174 VAL A C 1
ATOM 1325 O O . VAL A 1 174 ? 5.191 11.989 6.469 1.00 92.00 174 VAL A O 1
ATOM 1328 N N . LEU A 1 175 ? 7.434 12.076 6.760 1.00 93.88 175 LEU A N 1
ATOM 1329 C CA . LEU A 1 175 ? 7.473 11.372 8.035 1.00 93.88 175 LEU A CA 1
ATOM 1330 C C . LEU A 1 175 ? 8.240 12.235 9.035 1.00 93.88 175 LEU A C 1
ATOM 1332 O O . LEU A 1 175 ? 9.381 12.602 8.782 1.00 93.88 175 LEU A O 1
ATOM 1336 N N . LEU A 1 176 ? 7.595 12.569 10.151 1.00 94.81 176 LEU A N 1
ATOM 1337 C CA . LEU A 1 176 ? 8.212 13.375 11.202 1.00 94.81 176 LEU A CA 1
ATOM 1338 C C . LEU A 1 176 ? 9.335 12.595 11.890 1.00 94.81 176 LEU A C 1
ATOM 1340 O O . LEU A 1 176 ? 9.191 11.396 12.130 1.00 94.81 176 LEU A O 1
ATOM 1344 N N . GLY A 1 177 ? 10.385 13.297 12.300 1.00 94.06 177 GLY A N 1
ATOM 1345 C CA . GLY A 1 177 ? 11.540 12.759 13.008 1.00 94.06 177 GLY A CA 1
ATOM 1346 C C . GLY A 1 177 ? 11.165 12.048 14.305 1.00 94.06 177 GLY A C 1
ATOM 1347 O O . GLY A 1 177 ? 11.743 11.019 14.634 1.00 94.06 177 GLY A O 1
ATOM 1348 N N . LEU A 1 178 ? 10.097 12.490 14.979 1.00 95.94 178 LEU A N 1
ATOM 1349 C CA . LEU A 1 178 ? 9.545 11.802 16.155 1.00 95.94 178 LEU A CA 1
ATOM 1350 C C . LEU A 1 178 ? 9.104 10.355 15.858 1.00 95.94 178 LEU A C 1
ATOM 1352 O O . LEU A 1 178 ? 9.095 9.514 16.750 1.00 95.94 178 LEU A O 1
ATOM 1356 N N . LYS A 1 179 ? 8.725 10.063 14.609 1.00 94.19 179 LYS A N 1
ATOM 1357 C CA . LYS A 1 179 ? 8.363 8.717 14.137 1.00 94.19 179 LYS A CA 1
ATOM 1358 C C . LYS A 1 179 ? 9.518 8.008 13.422 1.00 94.19 179 LYS A C 1
ATOM 1360 O O . LYS A 1 179 ? 9.341 6.885 12.954 1.00 94.19 179 LYS A O 1
ATOM 1365 N N . MET A 1 180 ? 10.684 8.645 13.330 1.00 94.75 180 MET A N 1
ATOM 1366 C CA . MET A 1 180 ? 11.893 8.095 12.727 1.00 94.75 180 MET A CA 1
ATOM 1367 C C . MET A 1 180 ? 12.664 7.277 13.771 1.00 94.75 180 MET A C 1
ATOM 1369 O O . MET A 1 180 ? 13.701 7.712 14.274 1.00 94.75 180 MET A O 1
ATOM 1373 N N . SER A 1 181 ? 12.114 6.113 14.134 1.00 94.94 181 SER A N 1
ATOM 1374 C CA . SER A 1 181 ? 12.771 5.141 15.021 1.00 94.94 181 SER A CA 1
ATOM 1375 C C . SER A 1 181 ? 14.009 4.526 14.358 1.00 94.94 181 SER A C 1
ATOM 1377 O O . SER A 1 181 ? 14.165 4.614 13.143 1.00 94.94 181 SER A O 1
ATOM 1379 N N . GLU A 1 182 ? 14.870 3.857 15.132 1.00 95.88 182 GLU A N 1
ATOM 1380 C CA . GLU A 1 182 ? 16.070 3.178 14.606 1.00 95.88 182 GLU A CA 1
ATOM 1381 C C . GLU A 1 182 ? 15.755 2.198 13.469 1.00 95.88 182 GLU A C 1
ATOM 1383 O O . GLU A 1 182 ? 16.461 2.149 12.465 1.00 95.88 182 GLU A O 1
ATOM 1388 N N . GLU A 1 183 ? 14.658 1.453 13.595 1.00 94.06 183 GLU A N 1
ATOM 1389 C CA . GLU A 1 183 ? 14.222 0.494 12.584 1.00 94.06 183 GLU A CA 1
ATOM 1390 C C . GLU A 1 183 ? 13.766 1.182 11.288 1.00 94.06 183 GLU A C 1
ATOM 1392 O O . GLU A 1 183 ? 14.171 0.781 10.196 1.00 94.06 183 GLU A O 1
ATOM 1397 N N . VAL A 1 184 ? 12.971 2.255 11.396 1.00 95.12 184 VAL A N 1
ATOM 1398 C CA . VAL A 1 184 ? 12.506 3.026 10.230 1.00 95.12 184 VAL A CA 1
ATOM 1399 C C . VAL A 1 184 ? 13.680 3.744 9.563 1.00 95.12 184 VAL A C 1
ATOM 1401 O O . VAL A 1 184 ? 13.801 3.712 8.341 1.00 95.12 184 VAL A O 1
ATOM 1404 N N . ALA A 1 185 ? 14.566 4.343 10.358 1.00 95.25 185 ALA A N 1
ATOM 1405 C CA . ALA A 1 185 ? 15.792 4.993 9.913 1.00 95.25 185 ALA A CA 1
ATOM 1406 C C . ALA A 1 185 ? 16.677 4.028 9.111 1.00 95.25 185 ALA A C 1
ATOM 1408 O O . ALA A 1 185 ? 17.057 4.330 7.981 1.00 95.25 185 ALA A O 1
ATOM 1409 N N . LYS A 1 186 ? 16.913 2.823 9.650 1.00 93.62 186 LYS A N 1
ATOM 1410 C CA . LYS A 1 186 ? 17.679 1.764 8.983 1.00 93.62 186 LYS A CA 1
ATOM 1411 C C . LYS A 1 186 ? 17.026 1.301 7.685 1.00 93.62 186 LYS A C 1
ATOM 1413 O O . LYS A 1 186 ? 17.729 1.092 6.707 1.00 93.62 186 LYS A O 1
ATOM 1418 N N . MET A 1 187 ? 15.701 1.138 7.654 1.00 92.00 187 MET A N 1
ATOM 1419 C CA . MET A 1 187 ? 15.013 0.744 6.420 1.00 92.00 187 MET A CA 1
ATOM 1420 C C . MET A 1 187 ? 15.104 1.797 5.323 1.00 92.00 187 MET A C 1
ATOM 1422 O O . MET A 1 187 ? 15.008 1.444 4.155 1.00 92.00 187 MET A O 1
ATOM 1426 N N . ARG A 1 188 ? 15.240 3.075 5.678 1.00 93.06 188 ARG A N 1
ATOM 1427 C CA . ARG A 1 188 ? 15.181 4.187 4.723 1.00 93.06 188 ARG A CA 1
ATOM 1428 C C . ARG A 1 188 ? 16.537 4.825 4.433 1.00 93.06 188 ARG A C 1
ATOM 1430 O O . ARG A 1 188 ? 16.564 5.803 3.691 1.00 93.06 188 ARG A O 1
ATOM 1437 N N . ASP A 1 189 ? 17.613 4.290 5.009 1.00 92.06 189 ASP A N 1
ATOM 1438 C CA . ASP A 1 189 ? 18.966 4.858 4.971 1.00 92.06 189 ASP A CA 1
ATOM 1439 C C . ASP A 1 189 ? 18.995 6.334 5.412 1.00 92.06 189 ASP A C 1
ATOM 1441 O O . ASP A 1 189 ? 19.648 7.189 4.811 1.00 92.06 189 ASP A O 1
ATOM 1445 N N . LEU A 1 190 ? 18.246 6.645 6.475 1.00 92.94 190 LEU A N 1
ATOM 1446 C CA . LEU A 1 190 ? 18.112 7.989 7.035 1.00 92.94 190 LEU A CA 1
ATOM 1447 C C . LEU A 1 190 ? 18.618 8.053 8.482 1.00 92.94 190 LEU A C 1
ATOM 1449 O O . LEU A 1 190 ? 18.569 7.055 9.196 1.00 92.94 190 LEU A O 1
ATOM 1453 N N . PRO A 1 191 ? 19.078 9.225 8.955 1.00 95.00 191 PRO A N 1
ATOM 1454 C CA . PRO A 1 191 ? 19.414 9.419 10.360 1.00 95.00 191 PRO A CA 1
ATOM 1455 C C . PRO A 1 191 ? 18.169 9.378 11.262 1.00 95.00 191 PRO A C 1
ATOM 1457 O O . PRO A 1 191 ? 17.106 9.904 10.924 1.00 95.00 191 PRO A O 1
ATOM 1460 N N . VAL A 1 192 ? 18.329 8.787 12.448 1.00 97.06 192 VAL A N 1
ATOM 1461 C CA . VAL A 1 192 ? 17.298 8.717 13.498 1.00 97.06 192 VAL A CA 1
ATOM 1462 C C . VAL A 1 192 ? 16.884 10.123 13.932 1.00 97.06 192 VAL A C 1
ATOM 1464 O O . VAL A 1 192 ? 17.720 11.016 14.059 1.00 97.06 192 VAL A O 1
ATOM 1467 N N . GLY A 1 193 ? 15.588 10.321 14.184 1.00 94.94 193 GLY A N 1
ATOM 1468 C CA . GLY A 1 193 ? 15.067 11.586 14.708 1.00 94.94 193 GLY A CA 1
ATOM 1469 C C . GLY A 1 193 ? 14.952 12.729 13.693 1.00 94.94 193 GLY A C 1
ATOM 1470 O O . GLY A 1 193 ? 14.493 13.808 14.064 1.00 94.94 193 GLY A O 1
ATOM 1471 N N . ILE A 1 194 ? 15.323 12.518 12.426 1.00 94.12 194 ILE A N 1
ATOM 1472 C CA . ILE A 1 194 ? 15.244 13.540 11.374 1.00 94.12 194 ILE A CA 1
ATOM 1473 C C . ILE A 1 194 ? 13.979 13.365 10.532 1.00 94.12 194 ILE A C 1
ATOM 1475 O O . ILE A 1 194 ? 13.596 12.254 10.163 1.00 94.12 194 ILE A O 1
ATOM 1479 N N . ASP A 1 195 ? 13.331 14.487 10.217 1.00 94.00 195 ASP A N 1
ATOM 1480 C CA . ASP A 1 195 ? 12.188 14.531 9.309 1.00 94.00 195 ASP A CA 1
ATOM 1481 C C . ASP A 1 195 ? 12.573 14.011 7.918 1.00 94.00 195 ASP A C 1
ATOM 1483 O O . ASP A 1 195 ? 13.471 14.538 7.260 1.00 94.00 195 ASP A O 1
ATOM 1487 N N . GLN A 1 196 ? 11.810 13.049 7.410 1.00 93.00 196 GLN A N 1
ATOM 1488 C CA . GLN A 1 196 ? 11.852 12.682 6.003 1.00 93.00 196 GLN A CA 1
ATOM 1489 C C . GLN A 1 196 ? 10.899 13.556 5.198 1.00 93.00 196 GLN A C 1
ATOM 1491 O O . GLN A 1 196 ? 9.711 13.662 5.517 1.00 93.00 196 GLN A O 1
ATOM 1496 N N . ARG A 1 197 ? 11.398 14.084 4.078 1.00 91.56 197 ARG A N 1
ATOM 1497 C CA . ARG A 1 197 ? 10.600 14.788 3.071 1.00 91.56 197 ARG A CA 1
ATOM 1498 C C . ARG A 1 197 ? 10.873 14.202 1.697 1.00 91.56 197 ARG A C 1
ATOM 1500 O O . ARG A 1 197 ? 11.967 14.355 1.162 1.00 91.56 197 ARG A O 1
ATOM 1507 N N . SER A 1 198 ? 9.874 13.531 1.137 1.00 90.31 198 SER A N 1
ATOM 1508 C CA . SER A 1 198 ? 9.965 12.978 -0.207 1.00 90.31 198 SER A CA 1
ATOM 1509 C C . SER A 1 198 ? 9.847 14.090 -1.263 1.00 90.31 198 SER A C 1
ATOM 1511 O O . SER A 1 198 ? 9.140 15.082 -1.070 1.00 90.31 198 SER A O 1
ATOM 1513 N N . GLY A 1 199 ? 10.531 13.928 -2.396 1.00 88.69 199 GLY A N 1
ATOM 1514 C CA . GLY A 1 199 ? 10.425 14.818 -3.547 1.00 88.69 199 GLY A CA 1
ATOM 1515 C C . GLY A 1 199 ? 9.016 14.796 -4.144 1.00 88.69 199 GLY A C 1
ATOM 1516 O O . GLY A 1 199 ? 8.302 13.801 -4.041 1.00 88.69 199 GLY A O 1
ATOM 1517 N N . CYS A 1 200 ? 8.609 15.896 -4.781 1.00 88.69 200 CYS A N 1
ATOM 1518 C CA . CYS A 1 200 ? 7.298 16.009 -5.434 1.00 88.69 200 CYS A CA 1
ATOM 1519 C C . CYS A 1 200 ? 7.224 15.296 -6.791 1.00 88.69 200 CYS A C 1
ATOM 1521 O O . CYS A 1 200 ? 6.134 15.030 -7.287 1.00 88.69 200 CYS A O 1
ATOM 1523 N N . ARG A 1 201 ? 8.379 15.010 -7.395 1.00 88.94 201 ARG A N 1
ATOM 1524 C CA . ARG A 1 201 ? 8.508 14.366 -8.699 1.00 88.94 201 ARG A CA 1
ATOM 1525 C C . ARG A 1 201 ? 9.646 13.369 -8.672 1.00 88.94 201 ARG A C 1
ATOM 1527 O O . ARG A 1 201 ? 10.639 13.577 -7.973 1.00 88.94 201 ARG A O 1
ATOM 1534 N N . HIS A 1 202 ? 9.517 12.320 -9.468 1.00 91.44 202 HIS A N 1
ATOM 1535 C CA . HIS A 1 202 ? 10.641 11.440 -9.741 1.00 91.44 202 HIS A CA 1
ATOM 1536 C C . HIS A 1 202 ? 11.756 12.259 -10.418 1.00 91.44 202 HIS A C 1
ATOM 1538 O O . HIS A 1 202 ? 11.473 13.050 -11.322 1.00 91.44 202 HIS A O 1
ATOM 1544 N N . PRO A 1 203 ? 13.007 12.146 -9.947 1.00 88.94 203 PRO A N 1
ATOM 1545 C CA . PRO A 1 203 ? 14.108 12.937 -10.489 1.00 88.94 203 PRO A CA 1
ATOM 1546 C C . PRO A 1 203 ? 14.556 12.458 -11.877 1.00 88.94 203 PRO A C 1
ATOM 1548 O O . PRO A 1 203 ? 15.153 13.228 -12.619 1.00 88.94 203 PRO A O 1
ATOM 1551 N N . ASP A 1 204 ? 14.263 11.202 -12.203 1.00 87.81 204 ASP A N 1
ATOM 1552 C CA . ASP A 1 204 ? 14.731 10.442 -13.362 1.00 87.81 204 ASP A CA 1
ATOM 1553 C C . ASP A 1 204 ? 13.736 10.379 -14.529 1.00 87.81 204 ASP A C 1
ATOM 1555 O O . ASP A 1 204 ? 14.084 9.833 -15.569 1.00 87.81 204 ASP A O 1
ATOM 1559 N N . TRP A 1 205 ? 12.535 10.950 -14.391 1.00 86.31 205 TRP A N 1
ATOM 1560 C CA . TRP A 1 205 ? 11.632 11.165 -15.521 1.00 86.31 205 TRP A CA 1
ATOM 1561 C C . TRP A 1 205 ? 10.952 12.535 -15.451 1.00 86.31 205 TRP A C 1
ATOM 1563 O O . TRP A 1 205 ? 10.469 12.964 -14.400 1.00 86.31 205 TRP A O 1
ATOM 1573 N N . MET A 1 206 ? 10.938 13.246 -16.575 1.00 81.69 206 MET A N 1
ATOM 1574 C CA . MET A 1 206 ? 10.341 14.575 -16.731 1.00 81.69 206 MET A CA 1
ATOM 1575 C C . MET A 1 206 ? 9.022 14.521 -17.505 1.00 81.69 206 MET A C 1
ATOM 1577 O O . MET A 1 206 ? 8.195 15.421 -17.358 1.00 81.69 206 MET A O 1
ATOM 1581 N N . GLY A 1 207 ? 8.822 13.475 -18.307 1.00 85.75 207 GLY A N 1
ATOM 1582 C CA . GLY A 1 207 ? 7.633 13.288 -19.130 1.00 85.75 207 GLY A CA 1
ATOM 1583 C C . GLY A 1 207 ? 7.228 11.826 -19.296 1.00 85.75 207 GLY A C 1
ATOM 1584 O O . GLY A 1 207 ? 7.779 10.923 -18.667 1.00 85.75 207 GLY A O 1
ATOM 1585 N N . ALA A 1 208 ? 6.229 11.607 -20.151 1.00 87.50 208 ALA A N 1
ATOM 1586 C CA . ALA A 1 208 ? 5.689 10.277 -20.426 1.00 87.50 208 ALA A CA 1
ATOM 1587 C C . ALA A 1 208 ? 6.718 9.345 -21.090 1.00 87.50 208 ALA A C 1
ATOM 1589 O O . ALA A 1 208 ? 6.753 8.162 -20.761 1.00 87.50 208 ALA A O 1
ATOM 1590 N N . ASP A 1 209 ? 7.579 9.878 -21.961 1.00 90.88 209 ASP A N 1
ATOM 1591 C CA . ASP A 1 209 ? 8.600 9.091 -22.666 1.00 90.88 209 ASP A CA 1
ATOM 1592 C C . ASP A 1 209 ? 9.652 8.530 -21.700 1.00 90.88 209 ASP A C 1
ATOM 1594 O O . ASP A 1 209 ? 10.013 7.359 -21.773 1.00 90.88 209 ASP A O 1
ATOM 1598 N N . ASP A 1 210 ? 10.083 9.333 -20.727 1.00 90.81 210 ASP A N 1
ATOM 1599 C CA . ASP A 1 210 ? 11.027 8.892 -19.699 1.00 90.81 210 ASP A CA 1
ATOM 1600 C C . ASP A 1 210 ? 10.405 7.823 -18.779 1.00 90.81 210 ASP A C 1
ATOM 1602 O O . ASP A 1 210 ? 11.077 6.879 -18.361 1.00 90.81 210 ASP A O 1
ATOM 1606 N N . LEU A 1 211 ? 9.104 7.946 -18.473 1.00 88.69 211 LEU A N 1
ATOM 1607 C CA . LEU A 1 211 ? 8.361 6.914 -17.745 1.00 88.69 211 LEU A CA 1
ATOM 1608 C C . LEU A 1 211 ? 8.304 5.615 -18.551 1.00 88.69 211 LEU A C 1
ATOM 1610 O O . LEU A 1 211 ? 8.530 4.549 -17.985 1.00 88.69 211 LEU A O 1
ATOM 1614 N N . TYR A 1 212 ? 8.047 5.700 -19.857 1.00 88.75 212 TYR A N 1
ATOM 1615 C CA . TYR A 1 212 ? 8.061 4.540 -20.743 1.00 88.75 212 TYR A CA 1
ATOM 1616 C C . TYR A 1 212 ? 9.430 3.847 -20.729 1.00 88.75 212 TYR A C 1
ATOM 1618 O O . TYR A 1 212 ? 9.503 2.654 -20.451 1.00 88.75 212 TYR A O 1
ATOM 1626 N N . MET A 1 213 ? 10.521 4.598 -20.913 1.00 88.12 213 MET A N 1
ATOM 1627 C CA . MET A 1 213 ? 11.884 4.045 -20.870 1.00 88.12 213 MET A CA 1
ATOM 1628 C C . MET A 1 213 ? 12.240 3.400 -19.531 1.00 88.12 213 MET A C 1
ATOM 1630 O O . MET A 1 213 ? 13.101 2.532 -19.483 1.00 88.12 213 MET A O 1
ATOM 1634 N N . LYS A 1 214 ? 11.624 3.844 -18.433 1.00 85.75 214 LYS A N 1
ATOM 1635 C CA . LYS A 1 214 ? 11.871 3.287 -17.102 1.00 85.75 214 LYS A CA 1
ATOM 1636 C C . LYS A 1 214 ? 11.049 2.029 -16.807 1.00 85.75 214 LYS A C 1
ATOM 1638 O O . LYS A 1 214 ? 11.373 1.320 -15.854 1.00 85.75 214 LYS A O 1
ATOM 1643 N N . LEU A 1 215 ? 9.963 1.815 -17.549 1.00 86.12 215 LEU A N 1
ATOM 1644 C CA . LEU A 1 215 ? 9.120 0.624 -17.452 1.00 86.12 215 LEU A CA 1
ATOM 1645 C C . LEU A 1 215 ? 9.707 -0.572 -18.215 1.00 86.12 215 LEU A C 1
ATOM 1647 O O . LEU A 1 215 ? 9.465 -1.702 -17.792 1.00 86.12 215 LEU A O 1
ATOM 1651 N N . GLU A 1 216 ? 10.438 -0.312 -19.303 1.00 81.88 216 GLU A N 1
ATOM 1652 C CA . GLU A 1 216 ? 11.241 -1.297 -20.053 1.00 81.88 216 GLU A CA 1
ATOM 1653 C C . GLU A 1 216 ? 12.497 -1.730 -19.270 1.00 81.88 216 GLU A C 1
ATOM 1655 O O . GLU A 1 216 ? 12.805 -2.946 -19.278 1.00 81.88 216 GLU A O 1
#

Foldseek 3Di:
DPDPPPDPDDADPVPHVVNVVQVVCCVVVVDHDDDDDDDPDDDDDDVVPDDDDDPDPPDDDDDVVVDPDQQWDWACVPNDPQIQIASHPDEADADADLSDDLVVLLVNLQVCVVRRYEYEHHLQADDPSNLVSHPAYEYEDEQACFLPDPVVVVSHSHYHYDLADPVDQQFFDKRALVSQDPVSCVSRVHDHSHIDGGGSGRPQDDDPVSVVVVVD

Organism: NCBI:txid408172

Radius of gyration: 21.49 Å; Cα contacts (8 Å, |Δi|>4): 292; chains: 1; bounding box: 55×58×50 Å

Nearest PDB structures (foldseek):
  6s6u-assembly1_A  TM=9.371E-01  e=1.447E-07  Azospirillum brasilense
  1ea0-assembly2_B  TM=9.345E-01  e=2.281E-07  Azospirillum brasilense
  6s6s-assembly1_C  TM=9.365E-01  e=1.759E-07  Azospirillum brasilense
  1ofd-assembly2_B  TM=8.984E-01  e=2.883E-06  Synechocystis sp. PCC 6803
  1ofe-assembly2_B  TM=9.100E-01  e=3.992E-06  Synechocystis sp. PCC 6803

Secondary structure (DSSP, 8-state):
------PPP---SSS-HHHHHHHHHHHHHS------------SS--GGG--PPPSSSSSPPP-TTT------EEETTTTSSSPEEESSS-BPPP--BTTB-HHHHHHHHHHHHHHT-BEE-GGG---HHHHHH-SSEEEEE-TT-TT--HHHHTT-SEEEE----TTSTTS--EE-GGG--HHHHHHHT--TTPPEE--SS-TT-SSHHHHHHHH-

Solvent-accessible surface area (backbone atoms only — not comparable to full-atom values): 13085 Å² total; per-residue (Å²): 138,87,75,78,80,83,66,78,85,83,72,48,95,81,66,32,69,69,58,50,49,52,53,49,49,29,70,75,70,74,51,78,86,90,74,83,92,78,86,86,84,89,77,78,92,53,81,85,72,64,81,82,81,76,65,73,87,91,46,86,65,84,51,78,91,84,43,78,88,84,44,64,39,69,48,49,70,96,75,49,98,68,50,44,74,23,56,32,90,54,69,48,73,60,56,20,56,54,82,41,54,70,66,56,42,32,51,50,11,44,52,22,38,77,59,36,22,31,36,30,27,14,76,28,22,79,50,68,61,35,58,75,37,21,80,33,35,28,38,49,48,45,40,62,48,44,23,66,46,76,73,53,60,73,69,34,59,42,78,41,76,52,78,65,44,92,93,44,72,79,42,39,63,73,45,56,14,93,51,24,41,68,68,46,12,63,48,38,80,44,66,63,56,47,66,48,74,38,44,51,54,47,86,85,40,91,51,70,68,42,48,52,65,70,72,107

InterPro domains:
  IPR002932 Glutamate synthase domain [PF01645] (73-215)
  IPR013785 Aldolase-type TIM barrel [G3DSA:3.20.20.70] (7-216)

Mean predicted aligned error: 7.83 Å